Protein AF-S0BBS9-F1 (afdb_monomer)

Radius of gyration: 19.33 Å; Cα contacts (8 Å, |Δi|>4): 177; chains: 1; bounding box: 39×50×48 Å

Mean predicted aligned error: 8.1 Å

Organism: Takifugu obscurus (NCBI:txid309541)

pLDDT: mean 82.07, std 11.9, range [46.69, 94.31]

InterPro domains:
  IPR006667 SLC41A/MgtE, integral membrane domain [PF01769] (58-191)
  IPR036739 SLC41A/MgtE divalent cation transporters, integral membrane domain superfamily [G3DSA:1.10.357.20] (16-191)
  IPR036739 SLC41A/MgtE divalent cation transporters, integral membrane domain superfamily [SSF161093] (17-191)
  IPR045349 SLC41A divalent cation transporter [PTHR16228] (2-191)

Solvent-accessible surface area (backbone atoms only — not comparable to full-atom values): 10324 Å² total; per-residue (Å²): 117,89,59,50,66,57,52,50,60,58,45,52,72,38,71,73,50,35,50,47,71,68,60,42,55,61,36,48,54,53,16,52,53,44,27,48,51,19,50,49,55,47,51,63,45,39,70,37,81,94,35,44,79,53,63,76,48,49,63,55,50,28,50,51,39,22,50,53,36,36,55,52,43,46,51,54,39,53,53,45,64,75,76,36,59,74,43,59,64,71,81,81,75,74,62,57,88,59,41,55,62,70,34,92,48,72,65,8,54,48,48,48,51,52,59,62,46,46,60,62,52,50,52,53,50,52,52,51,50,46,65,74,58,72,60,75,65,85,82,41,72,66,54,53,52,54,49,52,51,48,51,52,49,48,38,53,52,44,46,50,50,40,66,54,47,39,61,52,32,28,52,70,53,40,63,28,69,70,42,43,41,46,43,49,34,17,49,35,48,52,102

Structure (mmCIF, N/CA/C/O backbone):
data_AF-S0BBS9-F1
#
_entry.id   AF-S0BBS9-F1
#
loop_
_atom_site.group_PDB
_atom_site.id
_atom_site.type_symbol
_atom_site.label_atom_id
_atom_site.label_alt_id
_atom_site.label_comp_id
_atom_site.label_asym_id
_atom_site.label_entity_id
_atom_site.label_seq_id
_atom_site.pdbx_PDB_ins_code
_atom_site.Cartn_x
_atom_site.Cartn_y
_atom_site.Cartn_z
_atom_site.occupancy
_atom_site.B_iso_or_equiv
_atom_site.auth_seq_id
_atom_site.auth_comp_id
_atom_site.auth_asym_id
_atom_site.auth_atom_id
_atom_site.pdbx_PDB_model_num
ATOM 1 N N . LEU A 1 1 ? -9.524 -27.310 6.775 1.00 69.56 1 LEU A N 1
ATOM 2 C CA 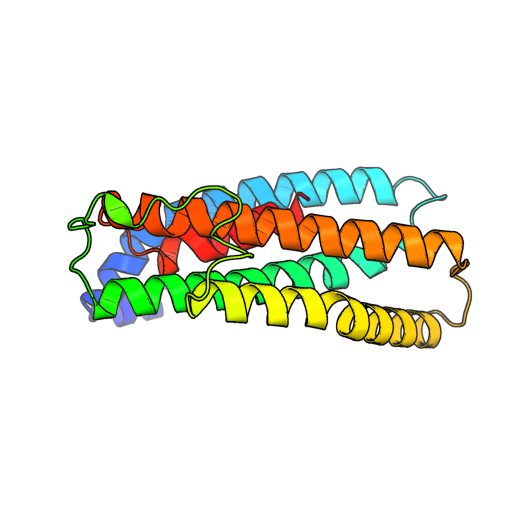. LEU A 1 1 ? -10.979 -27.025 6.681 1.00 69.56 1 LEU A CA 1
ATOM 3 C C . LEU A 1 1 ? -11.790 -27.666 7.816 1.00 69.56 1 LEU A C 1
ATOM 5 O O . LEU A 1 1 ? -12.489 -26.935 8.499 1.00 69.56 1 LEU A O 1
ATOM 9 N N . LEU A 1 2 ? -11.648 -28.969 8.100 1.00 83.06 2 LEU A N 1
ATOM 10 C CA . LEU A 1 2 ? -12.421 -29.680 9.146 1.00 83.06 2 LEU A CA 1
ATOM 11 C C . LEU A 1 2 ? -12.327 -29.101 10.577 1.00 83.06 2 LEU A C 1
ATOM 13 O O . LEU A 1 2 ? -13.282 -29.206 11.338 1.00 83.06 2 LEU A O 1
ATOM 17 N N . LEU A 1 3 ? -11.213 -28.458 10.943 1.00 87.69 3 LEU A N 1
ATOM 18 C CA . LEU A 1 3 ? -11.015 -27.878 12.282 1.00 87.69 3 LEU A CA 1
ATOM 19 C C . LEU A 1 3 ? -11.567 -26.448 12.437 1.00 87.69 3 LEU A C 1
ATOM 21 O O . LEU A 1 3 ? -11.657 -25.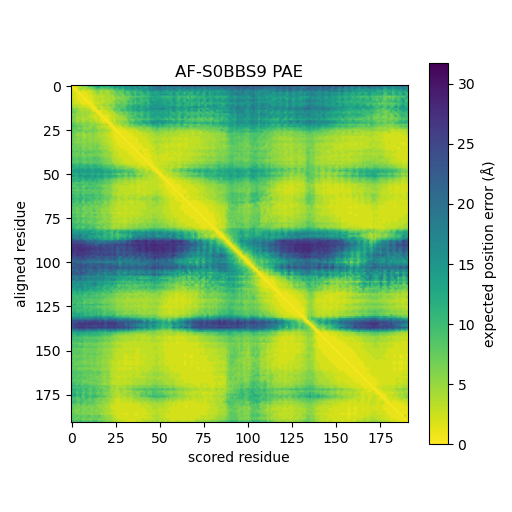951 13.555 1.00 87.69 3 LEU A O 1
ATOM 25 N N . ILE A 1 4 ? -11.949 -25.778 11.344 1.00 85.19 4 ILE A N 1
ATOM 26 C CA . ILE A 1 4 ? -12.477 -24.402 11.364 1.00 85.19 4 ILE A CA 1
ATOM 27 C C . ILE A 1 4 ? -13.674 -24.239 12.318 1.00 85.19 4 ILE A C 1
ATOM 29 O O . ILE A 1 4 ? -13.638 -23.313 13.128 1.00 85.19 4 ILE A O 1
ATOM 33 N N . PRO A 1 5 ? -14.704 -25.112 12.308 1.00 84.75 5 PRO A N 1
ATOM 34 C CA . PRO A 1 5 ? -15.814 -24.981 13.251 1.00 84.75 5 PRO A CA 1
ATOM 35 C C . PRO A 1 5 ? -15.367 -25.093 14.717 1.00 84.75 5 PRO A C 1
ATOM 37 O O . PRO A 1 5 ? -15.870 -24.350 15.557 1.00 84.75 5 PRO A O 1
ATOM 40 N N . ALA A 1 6 ? -14.377 -25.937 15.028 1.00 87.75 6 ALA A N 1
ATOM 41 C CA . ALA A 1 6 ? -13.827 -26.041 16.380 1.00 87.75 6 ALA A CA 1
ATOM 42 C C . ALA A 1 6 ? -13.099 -24.751 16.801 1.00 87.75 6 ALA A C 1
ATOM 44 O O . ALA A 1 6 ? -13.360 -24.221 17.881 1.00 87.75 6 ALA A O 1
ATOM 45 N N . TRP A 1 7 ? -12.259 -24.188 15.926 1.00 86.69 7 TRP A N 1
ATOM 46 C CA . TRP A 1 7 ? -11.577 -22.912 16.177 1.00 86.69 7 TRP A CA 1
ATOM 47 C C . TRP A 1 7 ? -12.550 -21.741 16.316 1.00 86.69 7 TRP A C 1
ATOM 49 O O . TRP A 1 7 ? -12.365 -20.905 17.195 1.00 86.69 7 TRP A O 1
ATOM 59 N N . ILE A 1 8 ? -13.626 -21.708 15.524 1.00 84.38 8 ILE A N 1
ATOM 60 C CA . ILE A 1 8 ? -14.694 -20.706 15.648 1.00 84.38 8 ILE A CA 1
ATOM 61 C C . ILE A 1 8 ? -15.366 -20.796 17.021 1.00 84.38 8 ILE A C 1
ATOM 63 O O . ILE A 1 8 ? -15.593 -19.771 17.662 1.00 84.38 8 ILE A O 1
ATOM 67 N N . VAL A 1 9 ? -15.676 -22.005 17.497 1.00 86.00 9 VAL A N 1
ATOM 68 C CA . VAL A 1 9 ? -16.296 -22.204 18.816 1.00 86.00 9 VAL A CA 1
ATOM 69 C C . VAL A 1 9 ? -15.361 -21.757 19.940 1.00 86.00 9 VAL A C 1
ATOM 71 O O . VAL A 1 9 ? -15.815 -21.100 20.876 1.00 86.00 9 VAL A O 1
ATOM 74 N N . ILE A 1 10 ? -14.064 -22.060 19.838 1.00 86.94 10 ILE A N 1
ATOM 75 C CA . ILE A 1 10 ? -13.054 -21.628 20.814 1.00 86.94 10 ILE A CA 1
ATOM 76 C C . ILE A 1 10 ? -12.909 -20.099 20.794 1.00 86.94 10 ILE A C 1
ATOM 78 O O . ILE A 1 10 ? -13.003 -19.462 21.842 1.00 86.94 10 ILE A O 1
ATOM 82 N N . ALA A 1 11 ? -12.768 -19.497 19.611 1.00 83.12 11 ALA A N 1
ATOM 83 C CA . ALA A 1 11 ? -12.611 -18.054 19.429 1.00 83.12 11 ALA A CA 1
ATOM 84 C C . ALA A 1 11 ? -13.830 -17.258 19.925 1.00 83.12 11 ALA A C 1
ATOM 86 O O . ALA A 1 11 ? -13.678 -16.189 20.512 1.00 83.12 11 ALA A O 1
ATOM 87 N N . ARG A 1 12 ? -15.048 -17.796 19.771 1.00 82.56 12 ARG A N 1
ATOM 88 C CA . ARG A 1 12 ? -16.289 -17.160 20.253 1.00 82.56 12 ARG A CA 1
ATOM 89 C C . ARG A 1 12 ? -16.396 -17.050 21.774 1.00 82.56 12 ARG A C 1
ATOM 91 O O . ARG A 1 12 ? -17.247 -16.297 22.245 1.00 82.56 12 ARG A O 1
ATOM 98 N N . ARG A 1 13 ? -15.573 -17.773 22.544 1.00 86.75 13 ARG A N 1
ATOM 99 C CA . ARG A 1 13 ? -15.554 -17.660 24.015 1.00 86.75 13 ARG A CA 1
ATOM 100 C C . ARG A 1 13 ? -15.003 -16.314 24.491 1.00 86.75 13 ARG A C 1
ATOM 102 O O . ARG A 1 13 ? -15.333 -15.883 25.589 1.00 86.75 13 ARG A O 1
ATOM 109 N N . SER A 1 14 ? -14.200 -15.651 23.663 1.00 84.94 14 SER A N 1
ATOM 110 C CA . SER A 1 14 ? -13.676 -14.309 23.911 1.00 84.94 14 SER A CA 1
ATOM 111 C C . SER A 1 14 ? -14.672 -13.253 23.401 1.00 84.94 14 SER A C 1
ATOM 113 O O . SER A 1 14 ? -14.999 -13.269 22.211 1.00 84.94 14 SER A O 1
ATOM 115 N N . PRO A 1 15 ? -15.159 -12.317 24.243 1.00 78.50 15 PRO A N 1
ATOM 116 C CA . PRO A 1 15 ? -16.084 -11.271 23.802 1.00 78.50 15 PRO A CA 1
ATOM 117 C C . PRO A 1 15 ? -15.458 -10.334 22.758 1.00 78.50 15 PRO A C 1
ATOM 119 O O . PRO A 1 15 ? -16.122 -9.995 21.780 1.00 78.50 15 PRO A O 1
ATOM 122 N N . ALA A 1 16 ? -14.169 -10.003 22.898 1.00 74.62 16 ALA A N 1
ATOM 123 C CA . ALA A 1 16 ? -13.435 -9.190 21.926 1.00 74.62 16 ALA A CA 1
ATOM 124 C C . ALA A 1 16 ? -13.342 -9.888 20.556 1.00 74.62 16 ALA A C 1
ATOM 126 O O . ALA A 1 16 ? -13.625 -9.300 19.515 1.00 74.62 16 ALA A O 1
ATOM 127 N N . THR A 1 17 ? -13.024 -11.184 20.549 1.00 77.56 17 THR A N 1
ATOM 128 C CA . THR A 1 17 ? -12.892 -11.964 19.309 1.00 77.56 17 THR A CA 1
ATOM 129 C C . THR A 1 17 ? -14.250 -12.255 18.677 1.00 77.56 17 THR A C 1
ATOM 131 O O . THR A 1 17 ? -14.369 -12.275 17.455 1.00 77.56 17 THR A O 1
ATOM 134 N N . ARG A 1 18 ? -15.301 -12.443 19.484 1.00 78.94 18 ARG A N 1
ATOM 135 C CA . ARG A 1 18 ? -16.671 -12.635 18.996 1.00 78.94 18 ARG A CA 1
ATOM 136 C C . ARG A 1 18 ? -17.154 -11.439 18.177 1.00 78.94 18 ARG A C 1
ATOM 138 O O . ARG A 1 18 ? -17.786 -11.660 17.148 1.00 78.94 18 ARG A O 1
ATOM 145 N N . GLN A 1 19 ? -16.855 -10.215 18.615 1.00 75.88 19 GLN A N 1
ATOM 146 C CA . GLN A 1 19 ? -17.234 -9.000 17.893 1.00 75.88 19 GLN A CA 1
ATOM 147 C C . GLN A 1 19 ? -16.539 -8.935 16.528 1.00 75.88 19 GLN A C 1
ATOM 149 O O . GLN A 1 19 ? -17.217 -8.848 15.507 1.00 75.88 19 GLN A O 1
ATOM 154 N N . VAL A 1 20 ? -15.213 -9.107 16.496 1.00 77.81 20 VAL A N 1
ATOM 155 C CA . VAL A 1 20 ? -14.425 -9.126 15.250 1.00 77.81 20 VAL A CA 1
ATOM 156 C C . VAL A 1 20 ? -14.884 -10.244 14.309 1.00 77.81 20 VAL A C 1
ATOM 158 O O . VAL A 1 20 ? -15.020 -10.025 13.110 1.00 77.81 20 VAL A O 1
ATOM 161 N N . LEU A 1 21 ? -15.208 -11.429 14.833 1.00 76.69 21 LEU A N 1
ATOM 162 C CA . LEU A 1 21 ? -15.680 -12.555 14.023 1.00 76.69 21 LEU A CA 1
ATOM 163 C C . LEU A 1 21 ? -17.056 -12.302 13.382 1.00 76.69 21 LEU A C 1
ATOM 165 O O . LEU A 1 21 ? -17.383 -12.934 12.381 1.00 76.69 21 LEU A O 1
ATOM 169 N N . GLN A 1 22 ? -17.878 -11.421 13.959 1.00 73.44 22 GLN A N 1
ATOM 170 C CA . GLN A 1 22 ? -19.188 -11.062 13.413 1.00 73.44 22 GLN A CA 1
ATOM 171 C C . GLN A 1 22 ? -19.099 -9.885 12.434 1.00 73.44 22 GLN A C 1
ATOM 173 O O . GLN A 1 22 ? -19.701 -9.952 11.366 1.00 73.44 22 GLN A O 1
ATOM 178 N N . SER A 1 23 ? -18.344 -8.832 12.764 1.00 75.06 23 SER A N 1
ATOM 179 C CA . SER A 1 23 ? -18.277 -7.602 11.959 1.00 75.06 23 SER A CA 1
ATOM 180 C C . SER A 1 23 ? -17.125 -7.560 10.951 1.00 75.06 23 SER A C 1
ATOM 182 O O . SER A 1 23 ? -17.188 -6.794 9.993 1.00 75.06 23 SER A O 1
ATOM 184 N N . GLY A 1 24 ? -16.083 -8.374 11.137 1.00 77.31 24 GLY A N 1
ATOM 185 C CA . GLY A 1 24 ? -14.853 -8.349 10.337 1.00 77.31 24 GLY A CA 1
ATOM 186 C C . GLY A 1 24 ? -14.990 -8.909 8.920 1.00 77.31 24 GLY A C 1
ATOM 187 O O . GLY A 1 24 ? -14.134 -8.654 8.081 1.00 77.31 24 GLY A O 1
ATOM 188 N N . TRP A 1 25 ? -16.075 -9.618 8.602 1.00 84.06 25 TRP A N 1
ATOM 189 C CA . TRP A 1 25 ? -16.295 -10.145 7.249 1.00 84.06 25 TRP A CA 1
ATOM 190 C C . TRP A 1 25 ? -16.592 -9.054 6.228 1.00 84.06 25 TRP A C 1
ATOM 192 O O . TRP A 1 25 ? -16.159 -9.156 5.085 1.00 84.06 25 TRP A O 1
ATOM 202 N N . TYR A 1 26 ? -17.304 -8.004 6.639 1.00 85.00 26 TYR A N 1
ATOM 203 C CA . TYR A 1 26 ? -17.658 -6.905 5.749 1.00 85.00 26 TYR A CA 1
ATOM 204 C C . TYR A 1 26 ? -16.420 -6.220 5.138 1.00 85.00 26 TYR A C 1
ATOM 206 O O . TYR A 1 26 ? -16.331 -6.175 3.909 1.00 85.00 26 TYR A O 1
ATOM 214 N N . PRO A 1 27 ? -15.434 -5.749 5.933 1.00 86.25 27 PRO A N 1
ATOM 215 C CA . PRO A 1 27 ? -14.249 -5.125 5.363 1.00 86.25 27 PRO A CA 1
ATOM 216 C C . PRO A 1 27 ? -13.403 -6.092 4.537 1.00 86.25 27 PRO A C 1
ATOM 218 O O . PRO A 1 27 ? -12.888 -5.700 3.495 1.00 86.25 27 PRO A O 1
ATOM 221 N N . VAL A 1 28 ? -13.306 -7.361 4.945 1.00 88.62 28 VAL A N 1
ATOM 222 C CA . VAL A 1 28 ? -12.531 -8.376 4.215 1.00 88.62 28 VAL A CA 1
ATOM 223 C C . VAL A 1 28 ? -13.125 -8.656 2.835 1.00 88.62 28 VAL A C 1
ATOM 225 O O . VAL A 1 28 ? -12.395 -8.643 1.850 1.00 88.62 28 VAL A O 1
ATOM 228 N N . ILE A 1 29 ? -14.440 -8.871 2.734 1.00 90.94 29 ILE A N 1
ATOM 229 C CA . ILE A 1 29 ? -15.100 -9.174 1.453 1.00 90.94 29 ILE A CA 1
ATOM 230 C C . ILE A 1 29 ? -15.000 -7.981 0.497 1.00 90.94 29 ILE A C 1
ATOM 232 O O . ILE A 1 29 ? -14.716 -8.154 -0.691 1.00 90.94 29 ILE A O 1
ATOM 236 N N . LEU A 1 30 ? -15.202 -6.763 1.006 1.00 90.56 30 LEU A N 1
ATOM 237 C CA . LEU A 1 30 ? -15.094 -5.560 0.186 1.00 90.56 30 LEU A CA 1
ATOM 238 C C . LEU A 1 30 ? -13.646 -5.324 -0.274 1.00 90.56 30 LEU A C 1
ATOM 240 O O . LEU A 1 30 ? -13.425 -5.046 -1.449 1.00 90.56 30 LEU A O 1
ATOM 244 N N . ALA A 1 31 ? -12.664 -5.513 0.611 1.00 92.38 31 ALA A N 1
ATOM 245 C CA . ALA A 1 31 ? -11.24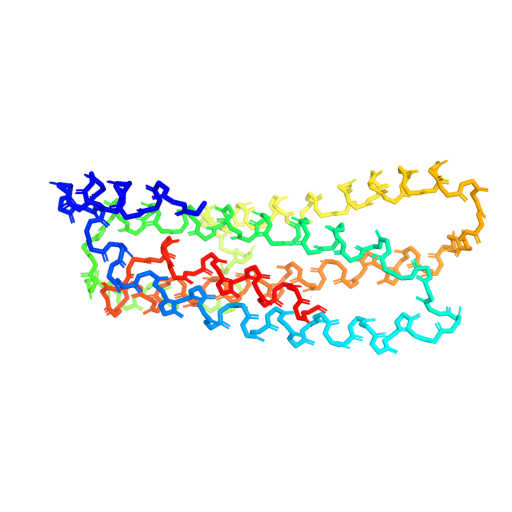6 -5.445 0.262 1.00 92.38 31 ALA A CA 1
ATOM 246 C C . ALA A 1 31 ? -10.868 -6.488 -0.803 1.00 92.38 31 ALA A C 1
ATOM 248 O O . ALA A 1 31 ? -10.246 -6.145 -1.803 1.00 92.38 31 ALA A O 1
ATOM 249 N N . MET A 1 32 ? -11.312 -7.739 -0.649 1.00 93.19 32 MET A N 1
ATOM 250 C CA . MET A 1 32 ? -11.097 -8.790 -1.650 1.00 93.19 32 MET A CA 1
ATOM 251 C C . MET A 1 32 ? -11.701 -8.426 -3.006 1.00 93.19 32 MET A C 1
ATOM 253 O O . MET A 1 32 ? -11.090 -8.688 -4.036 1.00 93.19 32 MET A O 1
ATOM 257 N N . SER A 1 33 ? -12.873 -7.790 -3.015 1.00 94.25 33 SER A N 1
ATOM 258 C CA . SER A 1 33 ? -13.519 -7.349 -4.255 1.00 94.25 33 SER A CA 1
ATOM 259 C C . SER A 1 33 ? -12.691 -6.273 -4.968 1.00 94.25 33 SER A C 1
ATOM 261 O O . SER A 1 33 ? -12.477 -6.372 -6.171 1.00 94.25 33 SER A O 1
ATOM 263 N N . ILE A 1 34 ? -12.178 -5.282 -4.230 1.00 93.38 34 ILE A N 1
ATOM 264 C CA . ILE A 1 34 ? -11.318 -4.217 -4.778 1.00 93.38 34 ILE A CA 1
ATOM 265 C C . ILE A 1 34 ? -9.992 -4.799 -5.290 1.00 93.38 34 ILE A C 1
ATOM 267 O O . ILE A 1 34 ? -9.611 -4.540 -6.428 1.00 93.38 34 ILE A O 1
ATOM 271 N N . SER A 1 35 ? -9.330 -5.637 -4.488 1.00 92.56 35 SER A N 1
ATOM 272 C CA . SER A 1 35 ? -8.070 -6.296 -4.860 1.00 92.56 35 SER A CA 1
ATOM 273 C C . SER A 1 35 ? -8.244 -7.199 -6.091 1.00 92.56 35 SER A C 1
ATOM 275 O O . SER A 1 35 ? -7.392 -7.218 -6.974 1.00 92.56 35 SER A O 1
ATOM 277 N N . SER A 1 36 ? -9.402 -7.858 -6.241 1.00 93.62 36 SER A N 1
ATOM 278 C CA . SER A 1 36 ? -9.721 -8.650 -7.441 1.00 93.62 36 SER A CA 1
ATOM 279 C C . SER A 1 36 ? -9.799 -7.800 -8.714 1.00 93.62 36 SER A C 1
ATOM 281 O O . SER A 1 36 ? -9.419 -8.275 -9.780 1.00 93.62 36 SER A O 1
ATOM 283 N N . ILE A 1 37 ? -10.261 -6.546 -8.622 1.00 94.31 37 ILE A N 1
ATOM 284 C CA . ILE A 1 37 ? -10.261 -5.619 -9.766 1.00 94.31 37 ILE A CA 1
ATOM 285 C C . ILE A 1 37 ? -8.820 -5.263 -10.148 1.00 94.31 37 ILE A C 1
ATOM 287 O O . ILE A 1 37 ? -8.486 -5.312 -11.329 1.00 94.31 37 ILE A O 1
ATOM 291 N N . GLY A 1 38 ? -7.958 -4.972 -9.166 1.00 90.12 38 GLY A N 1
ATOM 292 C CA . GLY A 1 38 ? -6.526 -4.748 -9.403 1.00 90.12 38 GLY A CA 1
ATOM 293 C C . GLY A 1 38 ? -5.850 -5.963 -10.048 1.00 90.12 38 GLY A C 1
ATOM 294 O O . GLY A 1 38 ? -5.147 -5.833 -11.048 1.00 90.12 38 GLY A O 1
ATOM 295 N N . GLY A 1 39 ? -6.162 -7.165 -9.555 1.00 91.12 39 GLY A N 1
ATOM 296 C CA . GLY A 1 39 ? -5.700 -8.425 -10.136 1.00 91.12 39 GLY A CA 1
ATOM 297 C C . GLY A 1 39 ? -6.159 -8.638 -11.581 1.00 91.12 39 GLY A C 1
ATOM 298 O O . GLY A 1 39 ? -5.371 -9.095 -12.400 1.00 91.12 39 GLY A O 1
ATOM 299 N N . LEU A 1 40 ? -7.394 -8.256 -11.926 1.00 93.31 40 LEU A N 1
ATOM 300 C CA . LEU A 1 40 ? -7.896 -8.339 -13.301 1.00 93.31 40 LEU A CA 1
ATOM 301 C C . LEU A 1 40 ? -7.179 -7.354 -14.236 1.00 93.31 40 LEU A C 1
ATOM 303 O O . LEU A 1 40 ? -6.879 -7.698 -15.376 1.00 93.31 40 LEU A O 1
ATOM 307 N N . ILE A 1 41 ? -6.892 -6.136 -13.765 1.00 91.31 41 ILE A N 1
ATOM 308 C CA . ILE A 1 41 ? -6.113 -5.150 -14.531 1.00 91.31 41 ILE A CA 1
ATOM 309 C C . ILE A 1 41 ? -4.697 -5.679 -14.777 1.00 91.31 41 ILE A C 1
ATOM 311 O O . ILE A 1 41 ? -4.184 -5.568 -15.892 1.00 91.31 41 ILE A O 1
ATOM 315 N N . LEU A 1 42 ? -4.083 -6.291 -13.761 1.00 90.25 42 LEU A N 1
ATOM 316 C CA . LEU A 1 42 ? -2.778 -6.926 -13.899 1.00 90.25 42 LEU A CA 1
ATOM 317 C C . LEU A 1 42 ? -2.813 -8.067 -14.920 1.00 90.25 42 LEU A C 1
ATOM 319 O O . LEU A 1 42 ? -1.956 -8.106 -15.794 1.00 90.25 42 LEU A O 1
ATOM 323 N N . ASP A 1 43 ? -3.805 -8.955 -14.840 1.00 91.44 43 ASP A N 1
ATOM 324 C CA . ASP A 1 43 ? -3.970 -10.088 -15.760 1.00 91.44 43 ASP A CA 1
ATOM 325 C C . ASP A 1 43 ? -4.109 -9.621 -17.219 1.00 91.44 43 ASP A C 1
ATOM 327 O O . ASP A 1 43 ? -3.423 -10.118 -18.112 1.00 91.44 43 ASP A O 1
ATOM 331 N N . MET A 1 44 ? -4.909 -8.574 -17.449 1.00 89.56 44 MET A N 1
ATOM 332 C CA . MET A 1 44 ? -5.056 -7.936 -18.764 1.00 89.56 44 MET A CA 1
ATOM 333 C C . MET A 1 44 ? -3.745 -7.316 -19.263 1.00 89.56 44 MET A C 1
ATOM 335 O O . MET A 1 44 ? -3.458 -7.374 -20.454 1.00 89.56 44 MET A O 1
ATOM 339 N N . THR A 1 45 ? -2.952 -6.730 -18.362 1.00 87.44 45 THR A N 1
ATOM 340 C CA . THR A 1 45 ? -1.675 -6.085 -18.706 1.00 87.44 45 THR A CA 1
ATOM 341 C C . THR A 1 45 ? -0.604 -7.122 -19.037 1.00 87.44 45 THR A C 1
ATOM 343 O O . THR A 1 45 ? 0.091 -6.993 -20.032 1.00 87.44 45 THR A O 1
ATOM 346 N N . VAL A 1 46 ? -0.488 -8.176 -18.229 1.00 88.81 46 VAL A N 1
ATOM 347 C CA . VAL A 1 46 ? 0.527 -9.234 -18.380 1.00 88.81 46 VAL A CA 1
ATOM 348 C C . VAL A 1 46 ? 0.204 -10.176 -19.545 1.00 88.81 46 VAL A C 1
ATOM 350 O O . VAL A 1 46 ? 1.100 -10.832 -20.065 1.00 88.81 46 VAL A O 1
ATOM 353 N N . SER A 1 47 ? -1.057 -10.218 -19.990 1.00 89.56 47 SER A N 1
ATOM 354 C CA . SER A 1 47 ? -1.466 -10.937 -21.205 1.00 89.56 47 SER A CA 1
ATOM 355 C C . SER A 1 47 ? -0.856 -10.354 -22.488 1.00 89.56 47 SER A C 1
ATOM 357 O O . SER A 1 47 ? -0.820 -11.043 -23.509 1.00 89.56 47 SER A O 1
ATOM 359 N N . ASP A 1 48 ? -0.394 -9.102 -22.457 1.00 87.19 48 ASP A N 1
ATOM 360 C CA . ASP A 1 48 ? 0.361 -8.492 -23.548 1.00 87.19 48 ASP A CA 1
ATOM 361 C C . ASP A 1 48 ? 1.859 -8.865 -23.423 1.00 87.19 48 ASP A C 1
ATOM 363 O O . ASP A 1 48 ? 2.476 -8.566 -22.392 1.00 87.19 48 ASP A O 1
ATOM 367 N N . PRO A 1 49 ? 2.469 -9.503 -24.446 1.00 82.62 49 PRO A N 1
ATOM 368 C CA . PRO A 1 49 ? 3.872 -9.924 -24.415 1.00 82.62 49 PRO A CA 1
ATOM 369 C C . PRO A 1 49 ? 4.861 -8.794 -24.111 1.00 82.62 49 PRO A C 1
ATOM 371 O O . PRO A 1 49 ? 5.920 -9.046 -23.535 1.00 82.62 49 PRO A O 1
ATOM 374 N N . ASP A 1 50 ? 4.524 -7.549 -24.462 1.00 82.12 50 ASP A N 1
ATOM 375 C CA . ASP A 1 50 ? 5.391 -6.393 -24.222 1.00 82.12 50 ASP A CA 1
ATOM 376 C C . ASP A 1 50 ? 5.450 -6.002 -22.730 1.00 82.12 50 ASP A C 1
ATOM 378 O O . ASP A 1 50 ? 6.379 -5.312 -22.296 1.00 82.12 50 ASP A O 1
ATOM 382 N N . TYR A 1 51 ? 4.494 -6.474 -21.921 1.00 81.19 51 TYR A N 1
ATOM 383 C CA . TYR A 1 51 ? 4.343 -6.131 -20.505 1.00 81.19 51 TYR A CA 1
ATOM 384 C C . TYR A 1 51 ? 4.388 -7.340 -19.558 1.00 81.19 51 TYR A C 1
ATOM 386 O O . TYR A 1 51 ? 4.205 -7.165 -18.352 1.00 81.19 51 TYR A O 1
ATOM 394 N N . GLU A 1 52 ? 4.705 -8.547 -20.041 1.00 79.88 52 GLU A N 1
ATOM 395 C CA . GLU A 1 52 ? 4.788 -9.766 -19.215 1.00 79.88 52 GLU A CA 1
ATOM 396 C C . GLU A 1 52 ? 5.733 -9.584 -18.007 1.00 79.88 52 GLU A C 1
ATOM 398 O O . GLU A 1 52 ? 5.440 -9.978 -16.874 1.00 79.88 52 GLU A O 1
ATOM 403 N N . GLY A 1 53 ? 6.843 -8.870 -18.224 1.00 80.81 53 GLY A N 1
ATOM 404 C CA . GLY A 1 53 ? 7.820 -8.539 -17.188 1.00 80.81 53 GLY A CA 1
ATOM 405 C C . GLY A 1 53 ? 7.302 -7.610 -16.084 1.00 80.81 53 GLY A C 1
ATOM 406 O O . GLY A 1 53 ? 7.976 -7.469 -15.068 1.00 80.81 53 GLY A O 1
ATOM 407 N N . MET A 1 54 ? 6.124 -6.988 -16.227 1.00 82.69 54 MET A N 1
ATOM 408 C CA . MET A 1 54 ? 5.568 -6.079 -15.216 1.00 82.69 54 MET A CA 1
ATOM 409 C C . MET A 1 54 ? 5.062 -6.805 -13.965 1.00 82.69 54 MET A C 1
ATOM 411 O O . MET A 1 54 ? 5.116 -6.243 -12.868 1.00 82.69 54 MET A O 1
ATOM 415 N N . ALA A 1 55 ? 4.647 -8.070 -14.105 1.00 85.56 55 ALA A N 1
ATOM 416 C CA . ALA A 1 55 ? 4.093 -8.882 -13.017 1.00 85.56 55 ALA A CA 1
ATOM 417 C C . ALA A 1 55 ? 5.024 -8.990 -11.801 1.00 85.56 55 ALA A C 1
ATOM 419 O O . ALA A 1 55 ? 4.578 -9.104 -10.661 1.00 85.56 55 ALA A O 1
ATOM 420 N N . VAL A 1 56 ? 6.337 -8.945 -12.029 1.00 87.25 56 VAL A N 1
ATOM 421 C CA . VAL A 1 56 ? 7.350 -9.133 -10.979 1.00 87.25 56 VAL A CA 1
ATOM 422 C C . VAL A 1 56 ? 7.509 -7.913 -10.077 1.00 87.25 56 VAL A C 1
ATOM 424 O O . VAL A 1 56 ? 8.042 -8.027 -8.973 1.00 87.25 56 VAL A O 1
ATOM 427 N N . PHE A 1 57 ? 7.026 -6.753 -10.522 1.00 87.69 57 PHE A N 1
ATOM 428 C CA . PHE A 1 57 ? 7.075 -5.517 -9.754 1.00 87.69 57 PHE A CA 1
ATOM 429 C C . PHE A 1 57 ? 5.830 -5.312 -8.891 1.00 87.69 57 PHE A C 1
ATOM 431 O O . PHE A 1 57 ? 5.915 -4.636 -7.865 1.00 87.69 57 PHE A O 1
ATOM 438 N N . THR A 1 58 ? 4.697 -5.922 -9.245 1.00 89.06 58 THR A N 1
ATOM 439 C CA . THR A 1 58 ? 3.435 -5.763 -8.508 1.00 89.06 58 THR A CA 1
ATOM 440 C C . THR A 1 58 ? 3.543 -6.170 -7.033 1.00 89.06 58 THR A C 1
ATOM 442 O O . THR A 1 58 ? 3.156 -5.371 -6.181 1.00 89.06 58 THR A O 1
ATOM 445 N N . PRO A 1 59 ? 4.150 -7.320 -6.662 1.00 88.62 59 PRO A N 1
ATOM 446 C CA . PRO A 1 59 ? 4.330 -7.670 -5.251 1.00 88.62 59 PRO A CA 1
ATOM 447 C C . PRO A 1 59 ? 5.202 -6.666 -4.488 1.00 88.62 59 PRO A C 1
ATOM 449 O O . PRO A 1 59 ? 5.014 -6.469 -3.289 1.00 88.62 59 PRO A O 1
ATOM 452 N N . VAL A 1 60 ? 6.155 -6.023 -5.171 1.00 90.62 60 VAL A N 1
ATOM 453 C CA . VAL A 1 60 ? 7.055 -5.031 -4.571 1.00 90.62 60 VAL A CA 1
ATOM 454 C C . VAL A 1 60 ? 6.315 -3.722 -4.319 1.00 90.62 60 VAL A C 1
ATOM 456 O O . VAL A 1 60 ? 6.407 -3.180 -3.220 1.00 90.62 60 VAL A O 1
ATOM 459 N N . ILE A 1 61 ? 5.581 -3.224 -5.317 1.00 90.56 61 ILE A N 1
ATOM 460 C CA . ILE A 1 61 ? 4.762 -2.009 -5.221 1.00 90.56 61 ILE A CA 1
ATOM 461 C C . ILE A 1 61 ? 3.697 -2.184 -4.131 1.00 90.56 61 ILE A C 1
ATOM 463 O O . ILE A 1 61 ? 3.698 -1.454 -3.138 1.00 90.56 61 ILE A O 1
ATOM 467 N N . ASN A 1 62 ? 2.858 -3.212 -4.250 1.00 91.00 62 ASN A N 1
ATOM 468 C CA . ASN A 1 62 ? 1.739 -3.432 -3.335 1.00 91.00 62 ASN A CA 1
ATOM 469 C C . ASN A 1 62 ? 2.228 -3.781 -1.929 1.00 91.00 62 ASN A C 1
ATOM 471 O O . ASN A 1 62 ? 1.704 -3.279 -0.934 1.00 91.00 62 ASN A O 1
ATOM 475 N N . GLY A 1 63 ? 3.277 -4.603 -1.834 1.00 88.75 63 GLY A N 1
ATOM 476 C CA . GLY A 1 63 ? 3.877 -4.988 -0.564 1.00 88.75 63 GLY A CA 1
ATOM 477 C C . GLY A 1 63 ? 4.505 -3.803 0.165 1.00 88.75 63 GLY A C 1
ATOM 478 O O . GLY A 1 63 ? 4.279 -3.634 1.363 1.00 88.75 63 GLY A O 1
ATOM 479 N N . ALA A 1 64 ? 5.269 -2.953 -0.526 1.00 88.56 64 ALA A N 1
ATOM 480 C CA . ALA A 1 64 ? 5.853 -1.765 0.089 1.00 88.56 64 ALA A CA 1
ATOM 481 C C . ALA A 1 64 ? 4.761 -0.760 0.483 1.00 88.56 64 ALA A C 1
ATOM 483 O O . ALA A 1 64 ? 4.670 -0.384 1.654 1.00 88.56 64 ALA A O 1
ATOM 484 N N . GLY A 1 65 ? 3.897 -0.368 -0.458 1.00 89.25 65 GLY A N 1
ATOM 485 C CA . GLY A 1 65 ? 2.862 0.637 -0.223 1.00 89.25 65 GLY A CA 1
ATOM 486 C C . GLY A 1 65 ? 1.838 0.212 0.827 1.00 89.25 65 GLY A C 1
ATOM 487 O O . GLY A 1 65 ? 1.589 0.955 1.781 1.00 89.25 65 GLY A O 1
ATOM 488 N N . GLY A 1 66 ? 1.314 -1.010 0.711 1.00 90.25 66 GLY A N 1
ATOM 489 C CA . GLY A 1 66 ? 0.337 -1.590 1.630 1.00 90.25 66 GLY A CA 1
ATOM 490 C C . GLY A 1 66 ? 0.859 -1.719 3.062 1.00 90.25 66 GLY A C 1
ATOM 491 O O . GLY A 1 66 ? 0.163 -1.351 4.010 1.00 90.25 66 GLY A O 1
ATOM 492 N N . ASN A 1 67 ? 2.104 -2.166 3.246 1.00 91.06 67 ASN A N 1
ATOM 493 C CA . ASN A 1 67 ? 2.690 -2.287 4.584 1.00 91.06 67 ASN A CA 1
ATOM 494 C C . ASN A 1 67 ? 2.985 -0.918 5.210 1.00 91.06 67 ASN A C 1
ATOM 496 O O . ASN A 1 67 ? 2.707 -0.705 6.392 1.00 91.06 67 ASN A O 1
ATOM 500 N N . LEU A 1 68 ? 3.517 0.027 4.427 1.00 89.25 68 LEU A N 1
ATOM 501 C CA . LEU A 1 68 ? 3.796 1.387 4.894 1.00 89.25 68 LEU A CA 1
ATOM 502 C C . LEU A 1 68 ? 2.512 2.065 5.381 1.00 89.25 68 LEU A C 1
ATOM 504 O O . LEU A 1 68 ? 2.459 2.592 6.496 1.00 89.25 68 LEU A O 1
ATOM 508 N N . VAL A 1 69 ? 1.452 2.016 4.575 1.00 90.75 69 VAL A N 1
ATOM 509 C CA . VAL A 1 69 ? 0.186 2.645 4.946 1.00 90.75 69 VAL A CA 1
ATOM 510 C C . VAL A 1 69 ? -0.493 1.929 6.118 1.00 90.75 69 VAL A C 1
ATOM 512 O O . VAL A 1 69 ? -1.059 2.604 6.977 1.00 90.75 69 VAL A O 1
ATOM 515 N N . ALA A 1 70 ? -0.370 0.602 6.234 1.00 90.88 70 ALA A N 1
ATOM 516 C CA . ALA A 1 70 ? -0.881 -0.149 7.382 1.00 90.88 70 ALA A CA 1
ATOM 517 C C . ALA A 1 70 ? -0.211 0.281 8.698 1.00 90.88 70 ALA A C 1
ATOM 519 O O . ALA A 1 70 ? -0.897 0.516 9.695 1.00 90.88 70 ALA A O 1
ATOM 520 N N . VAL A 1 71 ? 1.116 0.468 8.696 1.00 89.75 71 VAL A N 1
ATOM 521 C CA . VAL A 1 71 ? 1.851 0.991 9.861 1.00 89.75 71 VAL A CA 1
ATOM 522 C C . VAL A 1 71 ? 1.350 2.384 10.237 1.00 89.75 71 VAL A C 1
ATOM 524 O O . VAL A 1 71 ? 1.122 2.665 11.416 1.00 89.75 71 VAL A O 1
ATOM 527 N N . GLN A 1 72 ? 1.149 3.266 9.256 1.00 86.69 72 GLN A N 1
ATOM 528 C CA . GLN A 1 72 ? 0.637 4.609 9.524 1.00 86.69 72 GLN A CA 1
ATOM 529 C C . GLN A 1 72 ? -0.795 4.575 10.078 1.00 86.69 72 GLN A C 1
ATOM 531 O O . GLN A 1 72 ? -1.080 5.254 11.067 1.00 86.69 72 GLN A O 1
ATOM 536 N N . ALA A 1 73 ? -1.681 3.779 9.476 1.00 89.12 73 ALA A N 1
ATOM 537 C CA . ALA A 1 73 ? -3.067 3.636 9.907 1.00 89.12 73 ALA A CA 1
ATOM 538 C C . ALA A 1 73 ? -3.159 3.105 11.345 1.00 89.12 73 ALA A C 1
ATOM 540 O O . ALA A 1 73 ? -3.853 3.701 12.168 1.00 89.12 73 ALA A O 1
ATOM 541 N N . SER A 1 74 ? -2.373 2.078 11.683 1.00 89.81 74 SER A N 1
ATOM 542 C CA . SER A 1 74 ? -2.330 1.507 13.034 1.00 89.81 74 SER A CA 1
ATOM 543 C C . SER A 1 74 ? -1.837 2.505 14.084 1.00 89.81 74 SER A C 1
ATOM 545 O O . SER A 1 74 ? -2.383 2.605 15.186 1.00 89.81 74 SER A O 1
ATOM 547 N N . ARG A 1 75 ? -0.845 3.334 13.740 1.00 86.31 75 ARG A N 1
ATOM 548 C CA . ARG A 1 75 ? -0.383 4.405 14.635 1.00 86.31 75 ARG A CA 1
ATOM 549 C C . ARG A 1 75 ? -1.437 5.482 14.845 1.00 86.31 75 ARG A C 1
ATOM 551 O O . ARG A 1 75 ? -1.592 5.961 15.967 1.00 86.31 75 ARG A O 1
ATOM 558 N N . MET A 1 76 ? -2.163 5.853 13.791 1.00 84.44 76 MET A N 1
ATOM 559 C CA . MET A 1 76 ? -3.285 6.781 13.911 1.00 84.44 76 MET A CA 1
ATOM 560 C C . MET A 1 76 ? -4.406 6.196 14.780 1.00 84.44 76 MET A C 1
ATOM 562 O O . MET A 1 76 ? -4.910 6.905 15.648 1.00 84.44 76 MET A O 1
ATOM 566 N N . SER A 1 77 ? -4.747 4.916 14.603 1.00 86.44 77 SER A N 1
ATOM 567 C CA . SER A 1 77 ? -5.726 4.200 15.434 1.00 86.44 77 SER A CA 1
ATOM 568 C C . SER A 1 77 ? -5.309 4.182 16.907 1.00 86.44 77 SER A C 1
ATOM 570 O O . SER A 1 77 ? -6.051 4.633 17.778 1.00 86.44 77 SER A O 1
ATOM 572 N N . THR A 1 78 ? -4.061 3.792 17.187 1.00 86.56 78 THR A N 1
ATOM 573 C CA . THR A 1 78 ? -3.498 3.762 18.548 1.00 86.56 78 THR A CA 1
ATOM 574 C C . THR A 1 78 ? -3.545 5.141 19.209 1.00 86.56 78 THR A C 1
ATOM 576 O O . THR A 1 78 ? -3.889 5.267 20.384 1.00 86.56 78 THR A O 1
ATOM 579 N N . PHE A 1 79 ? -3.228 6.201 18.457 1.00 82.88 79 PHE A N 1
ATOM 580 C CA . PHE A 1 79 ? -3.317 7.570 18.958 1.00 82.88 79 PHE A CA 1
ATOM 581 C C . PHE A 1 79 ? -4.759 7.950 19.328 1.00 82.88 79 PHE A C 1
ATOM 583 O O . PHE A 1 79 ? -4.979 8.554 20.376 1.00 82.88 79 PHE A O 1
ATOM 590 N N . LEU A 1 80 ? -5.744 7.573 18.509 1.00 82.12 80 LEU A N 1
ATOM 591 C CA . LEU A 1 80 ? -7.157 7.841 18.781 1.00 82.12 80 LEU A CA 1
ATOM 592 C C . LEU A 1 80 ? -7.672 7.074 20.002 1.00 82.12 80 LEU A C 1
ATOM 594 O O . LEU A 1 80 ? -8.339 7.677 20.842 1.00 82.12 80 LEU A O 1
ATOM 598 N N . HIS A 1 81 ? -7.288 5.803 20.144 1.00 84.94 81 HIS A N 1
ATOM 599 C CA . HIS A 1 81 ? -7.593 4.979 21.318 1.00 84.94 81 HIS A CA 1
ATOM 600 C C . HIS A 1 81 ? -7.000 5.532 22.616 1.00 84.94 81 HIS A C 1
ATOM 602 O O . HIS A 1 81 ? -7.604 5.383 23.674 1.00 84.94 81 HIS A O 1
ATOM 608 N N . TYR A 1 82 ? -5.827 6.165 22.552 1.00 82.31 82 TYR A N 1
ATOM 609 C CA . TYR A 1 82 ? -5.209 6.778 23.726 1.00 82.31 82 TYR A CA 1
ATOM 610 C C . TYR A 1 82 ? -5.926 8.067 24.163 1.00 82.31 82 TYR A C 1
ATOM 612 O O . TYR A 1 82 ? -6.024 8.344 25.356 1.00 82.31 82 TYR A O 1
ATOM 620 N N . TRP A 1 83 ? -6.406 8.873 23.208 1.00 77.38 83 TRP A N 1
ATOM 621 C CA . TRP A 1 83 ? -6.912 10.229 23.470 1.00 77.38 83 TRP A CA 1
ATOM 622 C C . TRP A 1 83 ? -8.436 10.357 23.540 1.00 77.38 83 TRP A C 1
ATOM 624 O O . TRP A 1 83 ? -8.929 11.361 24.052 1.00 77.38 83 TRP A O 1
ATOM 634 N N . SER A 1 84 ? -9.188 9.400 23.004 1.00 76.19 84 SER A N 1
ATOM 635 C CA . SER A 1 84 ? -10.643 9.506 22.877 1.00 76.19 84 SER A CA 1
ATOM 636 C C . SER A 1 84 ? -11.329 8.148 22.946 1.00 76.19 84 SER A C 1
ATOM 638 O O . SER A 1 84 ? -10.710 7.113 22.708 1.00 76.19 84 SER A O 1
ATOM 640 N N . ALA A 1 85 ? -12.626 8.154 23.247 1.00 78.06 85 ALA A N 1
ATOM 641 C CA . ALA A 1 85 ? -13.473 6.989 23.036 1.00 78.06 85 ALA A CA 1
ATOM 642 C C . ALA A 1 85 ? -13.941 6.942 21.565 1.00 78.06 85 ALA A C 1
ATOM 644 O O . ALA A 1 85 ? -14.082 7.997 20.934 1.00 78.06 85 ALA A O 1
ATOM 645 N N . PRO A 1 86 ? -14.199 5.749 20.997 1.00 77.88 86 PRO A N 1
ATOM 646 C CA . PRO A 1 86 ? -14.803 5.629 19.672 1.00 77.88 86 PRO A CA 1
ATOM 647 C C . PRO A 1 86 ? -16.104 6.439 19.578 1.00 77.88 86 PRO A C 1
ATOM 649 O O . PRO A 1 86 ? -16.958 6.343 20.456 1.00 77.88 86 PRO A O 1
ATOM 652 N N . GLY A 1 87 ? -16.262 7.234 18.517 1.00 70.94 87 GLY A N 1
ATOM 653 C CA . GLY A 1 87 ? -17.406 8.137 18.324 1.00 70.94 87 GLY A CA 1
ATOM 654 C C . GLY A 1 87 ? -17.221 9.555 18.884 1.00 70.94 87 GLY A C 1
ATOM 655 O O . GLY A 1 87 ? -17.770 10.496 18.313 1.00 70.94 87 GLY A O 1
ATOM 656 N N . ASP A 1 88 ? -16.371 9.748 19.896 1.00 68.38 88 ASP A N 1
ATOM 657 C CA . ASP A 1 88 ? -16.087 11.060 20.494 1.00 68.38 88 ASP A CA 1
ATOM 658 C C . ASP A 1 88 ? -14.850 11.696 19.853 1.00 68.38 88 ASP A C 1
ATOM 660 O O . ASP A 1 88 ? -13.768 11.757 20.439 1.00 68.38 88 ASP A O 1
ATOM 664 N N . LEU A 1 89 ? -14.989 12.175 18.611 1.00 61.94 89 LEU A N 1
ATOM 665 C CA . LEU A 1 89 ? -13.913 12.924 17.961 1.00 61.94 89 LEU A CA 1
ATOM 666 C C . LEU A 1 89 ? -14.176 14.434 18.027 1.00 61.94 89 LEU A C 1
ATOM 668 O O . LEU A 1 89 ? -15.104 14.907 17.361 1.00 61.94 89 LEU A O 1
ATOM 672 N N . PRO A 1 90 ? -13.343 15.238 18.722 1.00 54.31 90 PRO A N 1
ATOM 673 C CA . PRO A 1 90 ? -13.422 16.680 18.573 1.00 54.31 90 PRO A CA 1
ATOM 674 C C . PRO A 1 90 ? -13.153 17.041 17.105 1.00 54.31 90 PRO A C 1
ATOM 676 O O . PRO A 1 90 ? -12.174 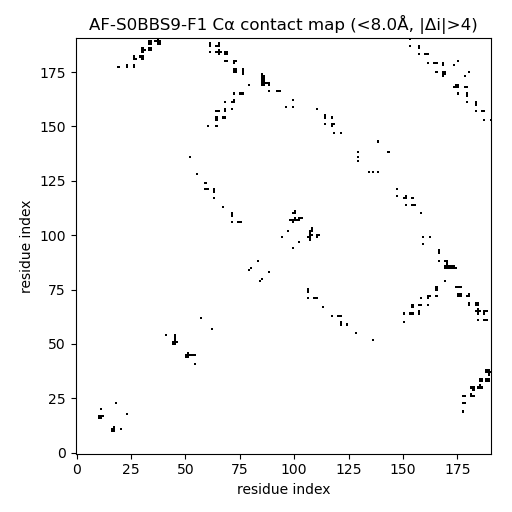16.600 16.497 1.00 54.31 90 PRO A O 1
ATOM 679 N N . LEU A 1 91 ? -14.028 17.875 16.533 1.00 51.88 91 LEU A N 1
ATOM 680 C CA . LEU A 1 91 ? -14.070 18.295 15.119 1.00 51.88 91 LEU A CA 1
ATOM 681 C C . LEU A 1 91 ? -12.724 18.830 14.561 1.00 51.88 91 LEU A C 1
ATOM 683 O O . LEU A 1 91 ? -12.546 18.955 13.349 1.00 51.88 91 LEU A O 1
ATOM 687 N N . LYS A 1 92 ? -11.768 19.132 15.448 1.00 49.78 92 LYS A N 1
ATOM 688 C CA . LYS A 1 92 ? -10.481 19.791 15.195 1.00 49.78 92 LYS A CA 1
ATOM 689 C C . LYS A 1 92 ? -9.362 18.891 14.653 1.00 49.78 92 LYS A C 1
ATOM 691 O O . LYS A 1 92 ? -8.321 19.426 14.298 1.00 49.78 92 LYS A O 1
ATOM 696 N N . LEU A 1 93 ? -9.555 17.569 14.554 1.00 52.56 93 LEU A N 1
ATOM 697 C CA . LEU A 1 93 ? -8.582 16.671 13.899 1.00 52.56 93 LEU A CA 1
ATOM 698 C C . LEU A 1 93 ? -8.757 16.556 12.372 1.00 52.56 93 LEU A C 1
ATOM 700 O O . LEU A 1 93 ? -8.033 15.802 11.728 1.00 52.56 93 LEU A O 1
ATOM 704 N N . THR A 1 94 ? -9.700 17.296 11.780 1.00 49.78 94 THR A N 1
ATOM 705 C CA . THR A 1 94 ? -9.834 17.413 10.318 1.00 49.78 94 THR A CA 1
ATOM 706 C C . THR A 1 94 ? -8.816 18.438 9.802 1.00 49.78 94 THR A C 1
ATOM 708 O O . THR A 1 94 ? -9.168 19.560 9.453 1.00 49.78 94 THR A O 1
ATOM 711 N N . GLY A 1 95 ? -7.528 18.096 9.855 1.00 50.59 95 GLY A N 1
ATOM 712 C CA . GLY A 1 95 ? -6.477 18.905 9.235 1.00 50.59 95 GLY A CA 1
ATOM 713 C C . GLY A 1 95 ? -6.592 18.860 7.7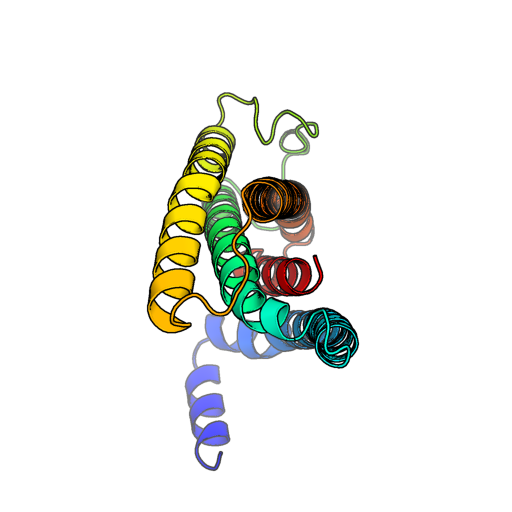08 1.00 50.59 95 GLY A C 1
ATOM 714 O O . GLY A 1 95 ? -6.986 17.841 7.141 1.00 50.59 95 GLY A O 1
ATOM 715 N N . ASN A 1 96 ? -6.269 19.968 7.037 1.00 52.59 96 ASN A N 1
ATOM 716 C CA . ASN A 1 96 ? -6.255 20.050 5.572 1.00 52.59 96 ASN A CA 1
ATOM 717 C C . ASN A 1 96 ? -5.259 19.051 4.947 1.00 52.59 96 ASN A C 1
ATOM 719 O O . ASN A 1 96 ? -4.345 18.571 5.609 1.00 52.59 96 ASN A O 1
ATOM 723 N N . CYS A 1 97 ? -5.386 18.807 3.637 1.00 46.69 97 CYS A N 1
ATOM 724 C CA . CYS A 1 97 ? -4.536 17.907 2.836 1.00 46.69 97 CYS A CA 1
ATOM 725 C C . CYS A 1 97 ? -3.021 18.023 3.119 1.00 46.69 97 CYS A C 1
ATOM 727 O O . CYS A 1 97 ? -2.309 17.022 3.124 1.00 46.69 97 CYS A O 1
ATOM 729 N N . LEU A 1 98 ? -2.525 19.240 3.366 1.00 50.34 98 LEU A N 1
ATOM 730 C CA . LEU A 1 98 ? -1.113 19.503 3.660 1.00 50.34 98 LEU A CA 1
ATOM 731 C C . LEU A 1 98 ? -0.711 19.194 5.107 1.00 50.34 98 LEU A C 1
ATOM 733 O O . LEU A 1 98 ? 0.465 18.985 5.373 1.00 50.34 98 LEU A O 1
ATOM 737 N N . ASP A 1 99 ? -1.646 19.122 6.050 1.00 57.59 99 ASP A N 1
ATOM 738 C CA . ASP A 1 99 ? -1.345 18.895 7.469 1.00 57.59 99 ASP A CA 1
ATOM 739 C C . ASP A 1 99 ? -0.849 17.453 7.712 1.00 57.59 99 ASP A C 1
ATOM 741 O O . ASP A 1 99 ? -0.022 17.195 8.586 1.00 57.59 99 ASP A O 1
ATOM 745 N N . VAL A 1 100 ? -1.251 16.510 6.855 1.00 56.47 100 VAL A N 1
ATOM 746 C CA . VAL A 1 100 ? -0.797 15.108 6.878 1.00 56.47 100 VAL A CA 1
ATOM 747 C C . VAL A 1 100 ? 0.718 14.988 6.680 1.00 56.47 100 VAL A C 1
ATOM 749 O O . VAL A 1 100 ? 1.340 14.121 7.289 1.00 56.47 100 VAL A O 1
ATOM 752 N N . PHE A 1 101 ? 1.324 15.875 5.882 1.00 54.88 101 PHE A N 1
ATOM 753 C CA . PHE A 1 101 ? 2.747 15.819 5.512 1.00 54.88 101 PHE A CA 1
ATOM 754 C C . PHE A 1 101 ? 3.575 17.006 6.028 1.00 54.88 101 PHE A C 1
ATOM 756 O O . PHE A 1 101 ? 4.786 16.879 6.226 1.00 54.88 101 PHE A O 1
ATOM 763 N N . CYS A 1 102 ? 2.945 18.156 6.273 1.00 47.81 102 CYS A N 1
ATOM 764 C CA . CYS A 1 102 ? 3.609 19.405 6.648 1.00 47.81 102 CYS A CA 1
ATOM 765 C C . CYS A 1 102 ? 3.371 19.814 8.108 1.00 47.81 102 CYS A C 1
ATOM 767 O O . CYS A 1 102 ? 4.063 20.706 8.595 1.00 47.81 102 CYS A O 1
ATOM 769 N N . SER A 1 103 ? 2.471 19.151 8.847 1.00 55.25 103 SER A N 1
ATOM 770 C CA . SER A 1 103 ? 2.277 19.457 10.272 1.00 55.25 103 SER A CA 1
ATOM 771 C C . SER A 1 103 ? 3.499 19.076 11.112 1.00 55.25 103 SER A C 1
ATOM 773 O O . SER A 1 103 ? 4.229 18.136 10.793 1.00 55.25 103 SER A O 1
ATOM 775 N N . SER A 1 104 ? 3.713 19.746 12.243 1.00 47.09 104 SER A N 1
ATOM 776 C CA . SER A 1 104 ? 4.714 19.320 13.239 1.00 47.09 104 SER A CA 1
ATOM 777 C C . SER A 1 104 ? 4.254 18.089 14.046 1.00 47.09 104 SER A C 1
ATOM 779 O O . SER A 1 104 ? 5.030 17.511 14.812 1.00 47.09 104 SER A O 1
ATOM 781 N N . ALA A 1 105 ? 2.998 17.658 13.856 1.00 60.62 105 ALA A N 1
ATOM 782 C CA . ALA A 1 105 ? 2.412 16.497 14.511 1.00 60.62 105 ALA A CA 1
ATOM 783 C C . ALA A 1 105 ? 3.206 15.202 14.249 1.00 60.62 105 ALA A C 1
ATOM 785 O O . ALA A 1 105 ? 3.758 14.974 13.169 1.00 60.62 105 ALA A O 1
ATOM 786 N N . VAL A 1 106 ? 3.216 14.311 15.244 1.00 61.19 106 VAL A N 1
ATOM 787 C CA . VAL A 1 106 ? 3.945 13.028 15.222 1.00 61.19 106 VAL A CA 1
ATOM 788 C C . VAL A 1 106 ? 3.556 12.166 14.009 1.00 61.19 106 VAL A C 1
ATOM 790 O O . VAL A 1 106 ? 4.411 11.504 13.414 1.00 61.19 106 VAL A O 1
ATOM 793 N N . ASN A 1 107 ? 2.296 12.243 13.577 1.00 60.16 107 ASN A N 1
ATOM 794 C CA . ASN A 1 107 ? 1.785 11.520 12.409 1.00 60.16 107 ASN A CA 1
ATOM 795 C C . ASN A 1 107 ? 2.403 12.024 11.091 1.00 60.16 107 ASN A C 1
ATOM 797 O O . ASN A 1 107 ? 2.702 11.214 10.217 1.00 60.16 107 ASN A O 1
ATOM 801 N N . SER A 1 108 ? 2.703 13.321 10.986 1.00 64.38 108 SER A N 1
ATOM 802 C CA . SER A 1 108 ? 3.340 13.927 9.807 1.00 64.38 108 SER A CA 1
ATOM 803 C C . SER A 1 108 ? 4.846 13.660 9.737 1.00 64.38 108 SER A C 1
ATOM 805 O O . SER A 1 108 ? 5.395 13.424 8.659 1.00 64.38 108 SER A O 1
ATOM 807 N N . LYS A 1 109 ? 5.546 13.625 10.881 1.00 68.88 109 LYS A N 1
ATOM 808 C CA . LYS A 1 109 ? 6.951 13.164 10.914 1.00 68.88 109 LYS A CA 1
ATOM 809 C C . LYS A 1 109 ? 7.072 11.720 10.427 1.00 68.88 109 LYS A C 1
ATOM 811 O O . LYS A 1 109 ? 7.997 11.384 9.701 1.00 68.88 109 LYS A O 1
ATOM 816 N N . SER A 1 110 ? 6.103 10.893 10.798 1.00 69.44 110 SER A N 1
ATOM 817 C CA . SER A 1 110 ? 6.056 9.480 10.428 1.00 69.44 110 SER A CA 1
ATOM 818 C C . SER A 1 110 ? 5.776 9.299 8.941 1.00 69.44 110 SER A C 1
ATOM 820 O O . SER A 1 110 ? 6.552 8.631 8.270 1.00 69.44 110 SER A O 1
ATOM 822 N N . ALA A 1 111 ? 4.764 9.986 8.402 1.00 65.25 111 ALA A N 1
ATOM 823 C CA . ALA A 1 111 ? 4.476 9.991 6.968 1.00 65.25 111 ALA A CA 1
ATOM 824 C C . ALA A 1 111 ? 5.699 10.414 6.130 1.00 65.25 111 ALA A C 1
ATOM 826 O O . ALA A 1 111 ? 6.019 9.763 5.141 1.00 65.25 111 ALA A O 1
ATOM 827 N N . ARG A 1 112 ? 6.445 11.442 6.562 1.00 76.44 112 ARG A N 1
ATOM 828 C CA . ARG A 1 112 ? 7.685 11.875 5.891 1.00 76.44 112 ARG A CA 1
ATOM 829 C C . ARG A 1 112 ? 8.782 10.815 5.908 1.00 76.44 112 ARG A C 1
ATOM 831 O O . ARG A 1 112 ? 9.412 10.593 4.881 1.00 76.44 112 ARG A O 1
ATOM 838 N N . VAL A 1 113 ? 9.001 10.153 7.045 1.00 76.75 113 VAL A N 1
ATOM 839 C CA . VAL A 1 113 ? 9.974 9.050 7.137 1.00 76.75 113 VAL A CA 1
ATOM 840 C C . VAL A 1 113 ? 9.571 7.900 6.216 1.00 76.75 113 VAL A C 1
ATOM 842 O O . VAL A 1 113 ? 10.425 7.368 5.514 1.00 76.75 113 VAL A O 1
ATOM 845 N N . LEU A 1 114 ? 8.282 7.555 6.171 1.00 75.38 114 LEU A N 1
ATOM 846 C CA . LEU A 1 114 ? 7.772 6.506 5.290 1.00 75.38 114 LEU A CA 1
ATOM 847 C C . LEU A 1 114 ? 8.013 6.858 3.818 1.00 75.38 114 LEU A C 1
ATOM 849 O O . LEU A 1 114 ? 8.553 6.030 3.098 1.00 75.38 114 LEU A O 1
ATOM 853 N N . VAL A 1 115 ? 7.714 8.092 3.394 1.00 78.69 115 VAL A N 1
ATOM 854 C CA . VAL A 1 115 ? 7.979 8.570 2.022 1.00 78.69 115 VAL A CA 1
ATOM 855 C C . VAL A 1 115 ? 9.474 8.541 1.688 1.00 78.69 115 VAL A C 1
ATOM 857 O O . VAL A 1 115 ? 9.848 8.108 0.602 1.00 78.69 115 VAL A O 1
ATOM 860 N N . ILE A 1 116 ? 10.346 8.935 2.622 1.00 83.31 116 ILE A N 1
ATOM 861 C CA . ILE A 1 116 ? 11.805 8.856 2.432 1.00 83.31 116 ILE A CA 1
ATOM 862 C C . ILE A 1 116 ? 12.264 7.401 2.276 1.00 83.31 116 ILE A C 1
ATOM 864 O O . ILE A 1 116 ? 13.201 7.146 1.525 1.00 83.31 116 ILE A O 1
ATOM 868 N N . LEU A 1 117 ? 11.609 6.448 2.946 1.00 84.62 117 LEU A N 1
ATOM 869 C CA . LEU A 1 117 ? 11.948 5.025 2.882 1.00 84.62 117 LEU A CA 1
ATOM 870 C C . LEU A 1 117 ? 11.501 4.354 1.568 1.00 84.62 117 LEU A C 1
ATOM 872 O O . LEU A 1 117 ? 12.067 3.326 1.195 1.00 84.62 117 LEU A O 1
ATOM 876 N N . VAL A 1 118 ? 10.542 4.936 0.838 1.00 87.50 118 VAL A N 1
ATOM 877 C CA . VAL A 1 118 ? 10.038 4.406 -0.446 1.00 87.50 118 VAL A CA 1
ATOM 878 C C . VAL A 1 118 ? 11.177 4.257 -1.453 1.00 87.50 118 VAL A C 1
ATOM 880 O O . VAL A 1 118 ? 11.437 3.161 -1.936 1.00 87.50 118 VAL A O 1
ATOM 883 N N . VAL A 1 119 ? 11.928 5.325 -1.721 1.00 88.38 119 VAL A N 1
ATOM 884 C CA . VAL A 1 119 ? 12.998 5.304 -2.734 1.00 88.38 119 VAL A CA 1
ATOM 885 C C . VAL A 1 119 ? 14.090 4.254 -2.447 1.00 88.38 119 VAL A C 1
ATOM 887 O O . VAL A 1 119 ? 14.332 3.420 -3.319 1.00 88.38 119 VAL A O 1
ATOM 890 N N . PRO A 1 120 ? 14.744 4.216 -1.266 1.00 90.12 120 PRO A N 1
ATOM 891 C CA . PRO A 1 120 ? 15.786 3.227 -0.996 1.00 90.12 120 PRO A CA 1
ATOM 892 C C . PRO A 1 120 ? 15.243 1.794 -0.935 1.00 90.12 120 PRO A C 1
ATOM 894 O O . PRO A 1 120 ? 15.929 0.883 -1.394 1.00 90.12 120 PRO A O 1
ATOM 897 N N . SER A 1 121 ? 14.025 1.576 -0.419 1.00 89.19 121 SER A N 1
ATOM 898 C CA . SER A 1 121 ? 13.431 0.231 -0.386 1.00 89.19 121 SER A CA 1
ATOM 899 C C . SER A 1 121 ? 13.146 -0.292 -1.793 1.00 89.19 121 SER A C 1
ATOM 901 O O . SER A 1 121 ? 13.538 -1.410 -2.122 1.00 89.19 121 SER A O 1
ATOM 903 N N . HIS A 1 122 ? 12.562 0.529 -2.665 1.00 91.75 122 HIS A N 1
ATOM 904 C CA . HIS A 1 122 ? 12.317 0.148 -4.050 1.00 91.75 122 HIS A CA 1
ATOM 905 C C . HIS A 1 122 ? 13.600 -0.060 -4.850 1.00 91.75 122 HIS A C 1
ATOM 907 O O . HIS A 1 122 ? 13.685 -1.037 -5.584 1.00 91.75 122 HIS A O 1
ATOM 913 N N . LEU A 1 123 ? 14.617 0.791 -4.682 1.00 90.62 123 LEU A N 1
ATOM 914 C CA . LEU A 1 123 ? 15.919 0.582 -5.323 1.00 90.62 123 LEU A CA 1
ATOM 915 C C . LEU A 1 123 ? 16.560 -0.744 -4.895 1.00 90.62 123 LEU A C 1
ATOM 917 O O . LEU A 1 123 ? 17.094 -1.465 -5.736 1.00 90.62 123 LEU A O 1
ATOM 921 N N . PHE A 1 124 ? 16.466 -1.093 -3.609 1.00 91.38 124 PHE A N 1
ATOM 922 C CA . PHE A 1 124 ? 16.934 -2.382 -3.105 1.00 91.38 124 PHE A CA 1
ATOM 923 C C . PHE A 1 124 ? 16.189 -3.554 -3.761 1.00 91.38 124 PHE A C 1
ATOM 925 O O . PHE A 1 124 ? 16.825 -4.486 -4.249 1.00 91.38 124 PHE A O 1
ATOM 932 N N . PHE A 1 125 ? 14.857 -3.503 -3.839 1.00 89.88 125 PHE A N 1
ATOM 933 C CA . PHE A 1 125 ? 14.083 -4.569 -4.479 1.00 89.88 125 PHE A CA 1
ATOM 934 C C . PHE A 1 125 ? 14.331 -4.667 -5.987 1.00 89.88 125 PHE A C 1
ATOM 936 O O . PHE A 1 125 ? 14.493 -5.774 -6.493 1.00 89.88 125 PHE A O 1
ATOM 943 N N . LEU A 1 126 ? 14.435 -3.541 -6.699 1.00 89.12 126 LEU A N 1
ATOM 944 C CA . LEU A 1 126 ? 14.797 -3.524 -8.121 1.00 89.12 126 LEU A CA 1
ATOM 945 C C . LEU A 1 126 ? 16.166 -4.170 -8.360 1.00 89.12 126 LEU A C 1
ATOM 947 O O . LEU A 1 126 ? 16.328 -4.928 -9.314 1.00 89.12 126 LEU A O 1
ATOM 951 N N . TYR A 1 127 ? 17.134 -3.919 -7.475 1.00 87.88 127 TYR A N 1
ATOM 952 C CA . TYR A 1 127 ? 18.443 -4.564 -7.533 1.00 87.88 127 TYR A CA 1
ATOM 953 C C . TYR A 1 127 ? 18.337 -6.089 -7.379 1.00 87.88 127 TYR A C 1
ATOM 955 O O . TYR A 1 127 ? 18.929 -6.825 -8.166 1.00 87.88 127 TYR A O 1
ATOM 963 N N . ILE A 1 128 ? 17.532 -6.582 -6.432 1.00 88.19 128 ILE A N 1
ATOM 964 C CA . ILE A 1 128 ? 17.286 -8.025 -6.277 1.00 88.19 128 ILE A CA 1
ATOM 965 C C . ILE A 1 128 ? 16.604 -8.619 -7.517 1.00 88.19 128 ILE A C 1
ATOM 967 O O . ILE A 1 128 ? 17.041 -9.660 -8.004 1.00 88.19 128 ILE A O 1
ATOM 971 N N . VAL A 1 129 ? 15.582 -7.956 -8.068 1.00 85.81 129 VAL A N 1
ATOM 972 C CA . VAL A 1 129 ? 14.900 -8.409 -9.295 1.00 85.81 129 VAL A CA 1
ATOM 973 C C . VAL A 1 129 ? 15.882 -8.495 -10.463 1.00 85.81 129 VAL A C 1
ATOM 975 O O . VAL A 1 129 ? 15.898 -9.497 -11.179 1.00 85.81 129 VAL A O 1
ATOM 978 N N . HIS A 1 130 ? 16.752 -7.493 -10.618 1.00 84.31 130 HIS A N 1
ATOM 979 C CA . HIS A 1 130 ? 17.782 -7.486 -11.653 1.00 84.31 130 HIS A CA 1
ATOM 980 C C . HIS A 1 130 ? 18.739 -8.684 -11.533 1.00 84.31 130 HIS A C 1
ATOM 982 O O . HIS A 1 130 ? 19.057 -9.313 -12.544 1.00 84.31 130 HIS A O 1
ATOM 988 N N . LEU A 1 131 ? 19.146 -9.040 -10.308 1.00 85.06 131 LEU A N 1
ATOM 989 C CA . LEU A 1 131 ? 19.979 -10.219 -10.053 1.00 85.06 131 LEU A CA 1
ATOM 990 C C . LEU A 1 131 ? 19.244 -11.534 -10.354 1.00 85.06 131 LEU A C 1
ATOM 992 O O . LEU A 1 131 ? 19.839 -12.448 -10.920 1.00 85.06 131 LEU A O 1
ATOM 996 N N . MET A 1 132 ? 17.963 -11.641 -9.987 1.00 82.94 132 MET A N 1
ATOM 997 C CA . MET A 1 132 ? 17.188 -12.880 -10.131 1.00 82.94 132 MET A CA 1
ATOM 998 C C . MET A 1 132 ? 16.780 -13.187 -11.576 1.00 82.94 132 MET A C 1
ATOM 1000 O O . MET A 1 132 ? 16.721 -14.355 -11.948 1.00 82.94 132 MET A O 1
ATOM 1004 N N . GLN A 1 133 ? 16.514 -12.170 -12.400 1.00 75.19 133 GLN A N 1
ATOM 1005 C CA . GLN A 1 133 ? 16.081 -12.357 -13.796 1.00 75.19 133 GLN A CA 1
ATOM 1006 C C . GLN A 1 133 ? 17.230 -12.394 -14.814 1.00 75.19 133 GLN A C 1
ATOM 1008 O O . GLN A 1 133 ? 17.005 -12.420 -16.028 1.00 75.19 133 GLN A O 1
ATOM 1013 N N . GLY A 1 134 ? 18.479 -12.384 -14.341 1.00 61.47 134 GLY A N 1
ATOM 1014 C CA . GLY A 1 134 ? 19.657 -12.512 -15.199 1.00 61.47 134 GLY A CA 1
ATOM 1015 C C . GLY A 1 134 ? 19.758 -11.432 -16.282 1.00 61.47 134 GLY A C 1
ATOM 1016 O O . GLY A 1 134 ? 20.258 -11.715 -17.364 1.00 61.47 134 GLY A O 1
ATOM 1017 N N . GLY A 1 135 ? 19.241 -10.223 -16.030 1.00 58.06 135 GLY A N 1
ATOM 1018 C CA . GLY A 1 135 ? 19.334 -9.091 -16.959 1.00 58.06 135 GLY A CA 1
ATOM 1019 C C . GLY A 1 135 ? 18.410 -9.121 -18.187 1.00 58.06 135 GLY A C 1
ATOM 1020 O O . GLY A 1 135 ? 18.555 -8.251 -19.041 1.00 58.06 135 GLY A O 1
ATOM 1021 N N . HIS A 1 136 ? 17.458 -10.059 -18.289 1.00 57.31 136 HIS A N 1
ATOM 1022 C CA . HIS A 1 136 ? 16.535 -10.140 -19.438 1.00 57.31 136 HIS A CA 1
ATOM 1023 C C . HIS A 1 136 ? 15.436 -9.062 -19.430 1.00 57.31 136 HIS A C 1
ATOM 1025 O O . HIS A 1 136 ? 14.834 -8.786 -20.463 1.00 57.31 136 HIS A O 1
ATOM 1031 N N . THR A 1 137 ? 15.202 -8.398 -18.297 1.00 62.53 137 THR A N 1
ATOM 1032 C CA . THR A 1 137 ? 14.410 -7.162 -18.229 1.00 62.53 137 THR A CA 1
ATOM 1033 C C . THR A 1 137 ? 15.284 -5.951 -18.519 1.00 62.53 137 THR A C 1
ATOM 1035 O O . THR A 1 137 ? 16.242 -5.683 -17.785 1.00 62.53 137 THR A O 1
ATOM 1038 N N . ALA A 1 138 ? 14.919 -5.176 -19.541 1.00 61.66 138 ALA A N 1
ATOM 1039 C CA . ALA A 1 138 ? 15.554 -3.905 -19.867 1.00 61.66 138 ALA A CA 1
ATOM 1040 C C . ALA A 1 138 ? 15.256 -2.853 -18.779 1.00 61.66 138 ALA A C 1
ATOM 1042 O O . ALA A 1 138 ? 14.355 -2.026 -18.907 1.00 61.66 138 ALA A O 1
ATOM 1043 N N . MET A 1 139 ? 16.036 -2.879 -17.694 1.00 73.12 139 MET A N 1
ATOM 1044 C CA . MET A 1 139 ? 16.018 -1.896 -16.603 1.00 73.12 139 MET A CA 1
ATOM 1045 C C . MET A 1 139 ? 16.629 -0.574 -17.079 1.00 73.12 139 MET A C 1
ATOM 1047 O O . MET A 1 139 ? 17.718 -0.172 -16.667 1.00 73.12 139 MET A O 1
ATOM 1051 N N . THR A 1 140 ? 15.960 0.085 -18.022 1.00 85.44 140 THR A N 1
ATOM 1052 C CA . THR A 1 140 ? 16.415 1.374 -18.540 1.00 85.44 140 THR A CA 1
ATOM 1053 C C . THR A 1 140 ? 16.325 2.441 -17.444 1.00 85.44 140 THR A C 1
ATOM 1055 O O . THR A 1 140 ? 15.422 2.390 -16.603 1.00 85.44 140 THR A O 1
ATOM 1058 N N . PRO A 1 141 ? 17.207 3.456 -17.448 1.00 86.00 141 PRO A N 1
ATOM 1059 C CA . PRO A 1 141 ? 17.103 4.572 -16.510 1.00 86.00 141 PRO A CA 1
ATOM 1060 C C . PRO A 1 141 ? 15.727 5.250 -16.549 1.00 86.00 141 PRO A C 1
ATOM 1062 O O . PRO A 1 141 ? 15.192 5.616 -15.505 1.00 86.00 141 PRO A O 1
ATOM 1065 N N . THR A 1 142 ? 15.122 5.356 -17.737 1.00 87.81 142 THR A N 1
ATOM 1066 C CA . THR A 1 142 ? 13.771 5.898 -17.922 1.00 87.81 142 THR A CA 1
ATOM 1067 C C . THR A 1 142 ? 12.727 5.078 -17.170 1.00 87.81 142 THR A C 1
ATOM 1069 O O . THR A 1 142 ? 11.934 5.659 -16.433 1.00 87.81 142 THR A O 1
ATOM 1072 N N . PHE A 1 143 ? 12.768 3.746 -17.296 1.00 88.44 143 PHE A N 1
ATOM 1073 C CA . PHE A 1 143 ? 11.861 2.849 -16.579 1.00 88.44 143 PHE A CA 1
ATOM 1074 C C . PHE A 1 143 ? 12.012 2.984 -15.062 1.00 88.44 143 PHE A C 1
ATOM 1076 O O . PHE A 1 143 ? 11.017 3.111 -14.354 1.00 88.44 143 PHE A O 1
ATOM 1083 N N . ILE A 1 144 ? 13.250 3.019 -14.559 1.00 89.88 144 ILE A N 1
ATOM 1084 C CA . ILE A 1 144 ? 13.521 3.163 -13.121 1.00 89.88 144 ILE A CA 1
ATOM 1085 C C . ILE A 1 144 ? 12.945 4.482 -12.594 1.00 89.88 144 ILE A C 1
ATOM 1087 O O . ILE A 1 144 ? 12.295 4.493 -11.551 1.00 89.88 144 ILE A O 1
ATOM 1091 N N . ILE A 1 145 ? 13.141 5.591 -13.315 1.00 90.75 145 ILE A N 1
ATOM 1092 C CA . ILE A 1 145 ? 12.608 6.898 -12.913 1.00 90.75 145 ILE A CA 1
ATOM 1093 C C . ILE A 1 145 ? 11.075 6.878 -12.913 1.00 90.75 145 ILE A C 1
ATOM 1095 O O . ILE A 1 145 ? 10.473 7.273 -11.915 1.00 90.75 145 ILE A O 1
ATOM 1099 N N . SER A 1 146 ? 10.433 6.382 -13.978 1.00 91.12 146 SER A N 1
ATOM 1100 C CA . SER A 1 146 ? 8.967 6.302 -14.034 1.00 91.12 146 SER A CA 1
ATOM 1101 C C . SER A 1 146 ? 8.394 5.386 -12.952 1.00 91.12 146 SER A C 1
ATOM 1103 O O . SER A 1 146 ? 7.406 5.741 -12.313 1.00 91.12 146 SER A O 1
ATOM 1105 N N . TYR A 1 147 ? 9.047 4.250 -12.698 1.00 91.38 147 TYR A N 1
ATOM 1106 C CA . TYR A 1 147 ? 8.676 3.296 -11.657 1.00 91.38 147 TYR A CA 1
ATOM 1107 C C . TYR A 1 147 ? 8.754 3.931 -10.264 1.00 91.38 147 TYR A C 1
ATOM 1109 O O . TYR A 1 147 ? 7.810 3.839 -9.482 1.00 91.38 147 TYR A O 1
ATOM 1117 N N . LEU A 1 148 ? 9.852 4.628 -9.954 1.00 92.06 148 LEU A N 1
ATOM 1118 C CA . LEU A 1 148 ? 10.014 5.308 -8.668 1.00 92.06 148 LEU A CA 1
ATOM 1119 C C . LEU A 1 148 ? 8.994 6.436 -8.494 1.00 92.06 148 LEU A C 1
ATOM 1121 O O . LEU A 1 148 ? 8.447 6.593 -7.404 1.00 92.06 148 LEU A O 1
ATOM 1125 N N . CYS A 1 149 ? 8.702 7.197 -9.552 1.00 92.19 149 CYS A N 1
ATOM 1126 C CA . CYS A 1 149 ? 7.647 8.208 -9.521 1.00 92.19 149 CYS A CA 1
ATOM 1127 C C . CYS A 1 149 ? 6.276 7.587 -9.228 1.00 92.19 149 CYS A C 1
ATOM 1129 O O . CYS A 1 149 ? 5.560 8.106 -8.373 1.00 92.19 149 CYS A O 1
ATOM 1131 N N . ALA A 1 150 ? 5.932 6.475 -9.884 1.00 92.94 150 ALA A N 1
ATOM 1132 C CA . ALA A 1 150 ? 4.682 5.757 -9.646 1.00 92.94 150 ALA A CA 1
ATOM 1133 C C . ALA A 1 150 ? 4.600 5.219 -8.209 1.00 92.94 150 ALA A C 1
ATOM 1135 O O . ALA A 1 150 ? 3.613 5.468 -7.525 1.00 92.94 150 ALA A O 1
ATOM 1136 N N . ALA A 1 151 ? 5.663 4.585 -7.709 1.00 92.19 151 ALA A N 1
ATOM 1137 C CA . ALA A 1 151 ? 5.719 4.058 -6.346 1.00 92.19 151 ALA A CA 1
ATOM 1138 C C . ALA A 1 151 ? 5.570 5.160 -5.280 1.00 92.19 151 ALA A C 1
ATOM 1140 O O . ALA A 1 151 ? 4.814 5.020 -4.318 1.00 92.19 151 ALA A O 1
ATOM 1141 N N . VAL A 1 152 ? 6.248 6.299 -5.460 1.00 91.00 152 VAL A N 1
ATOM 1142 C CA . VAL A 1 152 ? 6.095 7.453 -4.561 1.00 91.00 152 VAL A CA 1
ATOM 1143 C C . VAL A 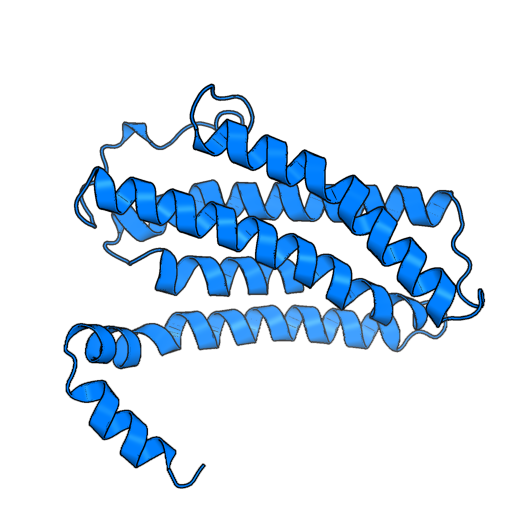1 152 ? 4.675 8.008 -4.633 1.00 91.00 152 VAL A C 1
ATOM 1145 O O . VAL A 1 152 ? 4.075 8.266 -3.590 1.00 91.00 152 VAL A O 1
ATOM 1148 N N . LEU A 1 153 ? 4.116 8.164 -5.836 1.00 91.69 153 LEU A N 1
ATOM 1149 C CA . LEU A 1 153 ? 2.751 8.654 -6.020 1.00 91.69 153 LEU A CA 1
ATOM 1150 C C . LEU A 1 153 ? 1.722 7.730 -5.353 1.00 91.69 153 LEU A C 1
ATOM 1152 O O . LEU A 1 153 ? 0.853 8.218 -4.631 1.00 91.69 153 LEU A O 1
ATOM 1156 N N . GLN A 1 154 ? 1.858 6.416 -5.528 1.00 94.06 154 GLN A N 1
ATOM 1157 C CA . GLN A 1 154 ? 0.999 5.408 -4.908 1.00 94.06 154 GLN A CA 1
ATOM 1158 C C . GLN A 1 154 ? 1.011 5.548 -3.379 1.00 94.06 154 GLN A C 1
ATOM 1160 O O . GLN A 1 154 ? -0.042 5.686 -2.756 1.00 94.06 154 GLN A O 1
ATOM 1165 N N . VAL A 1 155 ? 2.195 5.608 -2.758 1.00 91.38 155 VAL A N 1
ATOM 1166 C CA . VAL A 1 155 ? 2.323 5.765 -1.299 1.00 91.38 155 VAL A CA 1
ATOM 1167 C C . VAL A 1 155 ? 1.741 7.095 -0.816 1.00 91.38 155 VAL A C 1
ATOM 1169 O O . VAL A 1 155 ? 1.094 7.133 0.232 1.00 91.38 155 VAL A O 1
ATOM 1172 N N . LEU A 1 156 ? 1.915 8.186 -1.568 1.00 89.75 156 LEU A N 1
ATOM 1173 C CA . LEU A 1 156 ? 1.314 9.481 -1.234 1.00 89.75 156 LEU A CA 1
ATOM 1174 C C . LEU A 1 156 ? -0.218 9.412 -1.231 1.00 89.75 156 LEU A C 1
ATOM 1176 O O . LEU A 1 156 ? -0.841 9.898 -0.284 1.00 89.75 156 LEU A O 1
ATOM 1180 N N . ILE A 1 157 ? -0.816 8.777 -2.245 1.00 90.94 157 ILE A N 1
ATOM 1181 C CA . ILE A 1 157 ? -2.268 8.572 -2.326 1.00 90.94 157 ILE A CA 1
ATOM 1182 C C . ILE A 1 157 ? -2.743 7.712 -1.149 1.00 90.94 157 ILE A C 1
ATOM 1184 O O . ILE A 1 157 ? -3.697 8.082 -0.467 1.00 90.94 157 ILE A O 1
ATOM 1188 N N . LEU A 1 158 ? -2.056 6.607 -0.854 1.00 91.75 158 LEU A N 1
ATOM 1189 C CA . LEU A 1 158 ? -2.415 5.708 0.245 1.00 91.75 158 LEU A CA 1
ATOM 1190 C C . LEU A 1 158 ? -2.363 6.399 1.611 1.00 91.75 158 LEU A C 1
ATOM 1192 O O . LEU A 1 158 ? -3.316 6.315 2.388 1.00 91.75 158 LEU A O 1
ATOM 1196 N N . LEU A 1 159 ? -1.285 7.130 1.903 1.00 88.50 159 LEU A N 1
ATOM 1197 C CA . LEU A 1 159 ? -1.151 7.896 3.146 1.00 88.50 159 LEU A CA 1
ATOM 1198 C C . LEU A 1 159 ? -2.221 8.989 3.256 1.00 88.50 159 LEU A C 1
ATOM 1200 O O . LEU A 1 159 ? -2.756 9.221 4.344 1.00 88.50 159 LEU A O 1
ATOM 1204 N N . TYR A 1 160 ? -2.570 9.629 2.139 1.00 85.50 160 TYR A N 1
ATOM 1205 C CA . TYR A 1 160 ? -3.659 10.597 2.095 1.00 85.50 160 TYR A CA 1
ATOM 1206 C C . TYR A 1 160 ? -5.006 9.941 2.417 1.00 85.50 160 TYR A C 1
ATOM 1208 O O . TYR A 1 160 ? -5.711 10.403 3.316 1.00 85.50 160 TYR A O 1
ATOM 1216 N N . VAL A 1 161 ? -5.347 8.824 1.772 1.00 90.06 161 VAL A N 1
ATOM 1217 C CA . VAL A 1 161 ? -6.601 8.111 2.055 1.00 90.06 161 VAL A CA 1
ATOM 1218 C C . VAL A 1 161 ? -6.644 7.623 3.503 1.00 90.06 161 VAL A C 1
ATOM 1220 O O . VAL A 1 161 ? -7.669 7.789 4.164 1.00 90.06 161 VAL A O 1
ATOM 1223 N N . ALA A 1 162 ? -5.535 7.116 4.048 1.00 89.56 162 ALA A N 1
ATOM 1224 C CA . ALA A 1 162 ? -5.450 6.712 5.452 1.00 89.56 162 ALA A CA 1
ATOM 1225 C C . ALA A 1 162 ? -5.750 7.877 6.404 1.00 89.56 162 ALA A C 1
ATOM 1227 O O . ALA A 1 162 ? -6.494 7.715 7.375 1.00 89.56 162 ALA A O 1
ATOM 1228 N N . SER A 1 163 ? -5.230 9.068 6.089 1.00 84.88 163 SER A N 1
ATOM 1229 C CA . SER A 1 163 ? -5.428 10.265 6.905 1.00 84.88 163 SER A CA 1
ATOM 1230 C C . SER A 1 163 ? -6.891 10.705 7.013 1.00 84.88 163 SER A C 1
ATOM 1232 O O . SER A 1 163 ? -7.295 11.246 8.040 1.00 84.88 163 SER A O 1
ATOM 1234 N N . LEU A 1 164 ? -7.690 10.439 5.976 1.00 84.81 164 LEU A N 1
ATOM 1235 C CA . LEU A 1 164 ? -9.118 10.740 5.942 1.00 84.81 164 LEU A CA 1
ATOM 1236 C C . LEU A 1 164 ? -9.949 9.603 6.532 1.00 84.81 164 LEU A C 1
ATOM 1238 O O . LEU A 1 164 ? -10.885 9.833 7.301 1.00 84.81 164 LEU A O 1
ATOM 1242 N N . MET A 1 165 ? -9.608 8.368 6.170 1.00 87.56 165 MET A N 1
ATOM 1243 C CA . MET A 1 165 ? -10.414 7.199 6.483 1.00 87.56 165 MET A CA 1
ATOM 1244 C C . MET A 1 165 ? -10.339 6.819 7.961 1.00 87.56 165 MET A C 1
ATOM 1246 O O . MET A 1 165 ? -11.369 6.482 8.538 1.00 87.56 165 MET A O 1
ATOM 1250 N N . VAL A 1 166 ? -9.166 6.908 8.599 1.00 88.44 166 VAL A N 1
ATOM 1251 C CA . VAL A 1 166 ? -9.014 6.538 10.016 1.00 88.44 166 VAL A CA 1
ATOM 1252 C C . VAL A 1 166 ? -9.876 7.425 10.935 1.00 88.44 166 VAL A C 1
ATOM 1254 O O . VAL A 1 166 ? -10.693 6.875 11.678 1.00 88.44 166 VAL A O 1
ATOM 1257 N N . PRO A 1 167 ? -9.822 8.773 10.861 1.00 83.56 167 PRO A N 1
ATOM 1258 C CA . PRO A 1 167 ? -10.719 9.630 11.641 1.00 83.56 167 PRO A CA 1
ATOM 1259 C C . PRO A 1 167 ? -12.197 9.455 11.273 1.00 83.56 167 PRO A C 1
ATOM 1261 O O . PRO A 1 167 ? -13.068 9.583 12.132 1.00 83.56 167 PRO A O 1
ATOM 1264 N N . TRP A 1 168 ? -12.502 9.176 10.002 1.00 84.44 168 TRP A N 1
ATOM 1265 C CA . TRP A 1 168 ? -13.877 8.953 9.555 1.00 84.44 168 TRP A CA 1
ATOM 1266 C C . TRP A 1 168 ? -14.480 7.670 10.138 1.00 84.44 168 TRP A C 1
ATOM 1268 O O . TRP A 1 168 ? -15.611 7.702 10.623 1.00 84.44 168 TRP A O 1
ATOM 1278 N N . LEU A 1 169 ? -13.725 6.566 10.148 1.00 88.06 169 LEU A N 1
ATOM 1279 C CA . LEU A 1 169 ? -14.124 5.311 10.792 1.00 88.06 169 LEU A CA 1
ATOM 1280 C C . LEU A 1 169 ? -14.319 5.520 12.295 1.00 88.06 169 LEU A C 1
ATOM 1282 O O . LEU A 1 169 ? -15.355 5.138 12.841 1.00 88.06 169 LEU A O 1
ATOM 1286 N N . TRP A 1 170 ? -13.388 6.240 12.926 1.00 86.62 170 TRP A N 1
ATOM 1287 C CA . TRP A 1 170 ? -13.458 6.563 14.347 1.00 86.62 170 TRP A CA 1
ATOM 1288 C C . TRP A 1 170 ? -14.729 7.327 14.729 1.00 86.62 170 TRP A C 1
ATOM 1290 O O . TRP A 1 170 ? -15.396 6.981 15.703 1.00 86.62 170 TRP A O 1
ATOM 1300 N N . ARG A 1 171 ? -15.120 8.334 13.933 1.00 82.88 171 ARG A N 1
ATOM 1301 C CA . ARG A 1 171 ? -16.375 9.090 14.126 1.00 82.88 171 ARG A CA 1
ATOM 1302 C C . ARG A 1 171 ? -17.621 8.218 14.036 1.00 82.88 171 ARG A C 1
ATOM 1304 O O . ARG A 1 171 ? -18.642 8.554 14.621 1.00 82.88 171 ARG A O 1
ATOM 1311 N N . ARG A 1 172 ? -17.555 7.114 13.293 1.00 83.06 172 ARG A N 1
ATOM 1312 C CA . ARG A 1 172 ? -18.650 6.143 13.174 1.00 83.06 172 ARG A CA 1
ATOM 1313 C C . ARG A 1 172 ? -18.630 5.082 14.276 1.00 83.06 172 ARG A C 1
ATOM 1315 O O . ARG A 1 172 ? -19.432 4.156 14.218 1.00 83.06 172 ARG A O 1
ATOM 1322 N N . GLY A 1 173 ? -17.722 5.193 15.248 1.00 83.00 173 GLY A N 1
ATOM 1323 C CA . GLY A 1 173 ? -17.531 4.185 16.290 1.00 83.00 173 GLY A CA 1
ATOM 1324 C C . GLY A 1 173 ? -16.978 2.862 15.754 1.00 83.00 173 GLY A C 1
ATOM 1325 O O . GLY A 1 173 ? -17.100 1.837 16.419 1.00 83.00 173 GLY A O 1
ATOM 1326 N N . LEU A 1 174 ? -16.406 2.865 14.544 1.00 84.12 174 LEU A N 1
ATOM 1327 C CA . LEU A 1 174 ? -15.765 1.698 13.953 1.00 84.12 174 LEU A CA 1
ATOM 1328 C C . LEU A 1 174 ? -14.281 1.727 14.291 1.00 84.12 174 LEU A C 1
ATOM 1330 O O . LEU A 1 174 ? -13.622 2.747 14.094 1.00 84.12 174 LEU A O 1
ATOM 1334 N N . ASP A 1 175 ? -13.770 0.594 14.759 1.00 84.50 175 ASP A N 1
ATOM 1335 C CA . ASP A 1 175 ? -12.350 0.405 15.042 1.00 84.50 175 ASP A CA 1
ATOM 1336 C C . ASP A 1 175 ? -11.538 0.484 13.733 1.00 84.50 175 ASP A C 1
ATOM 1338 O O . ASP A 1 175 ? -11.673 -0.397 12.875 1.00 84.50 175 ASP A O 1
ATOM 1342 N N . PRO A 1 176 ? -10.704 1.519 13.536 1.00 85.19 176 PRO A N 1
ATOM 1343 C CA . PRO A 1 176 ? -9.943 1.674 12.312 1.00 85.19 176 PRO A CA 1
ATOM 1344 C C . PRO A 1 176 ? -8.992 0.509 12.051 1.00 85.19 176 PRO A C 1
ATOM 1346 O O . PRO A 1 176 ? -8.762 0.211 10.884 1.00 85.19 176 PRO A O 1
ATOM 1349 N N . ASP A 1 177 ? -8.485 -0.200 13.059 1.00 83.56 177 ASP A N 1
ATOM 1350 C CA . ASP A 1 177 ? -7.557 -1.314 12.827 1.00 83.56 177 ASP A CA 1
ATOM 1351 C C . ASP A 1 177 ? -8.239 -2.487 12.106 1.00 83.56 177 ASP A C 1
ATOM 1353 O O . ASP A 1 177 ? -7.635 -3.139 11.255 1.00 83.56 177 ASP A O 1
ATOM 1357 N N . ASN A 1 178 ? -9.536 -2.695 12.353 1.00 85.31 178 ASN A N 1
ATOM 1358 C CA . ASN A 1 178 ? -10.310 -3.768 11.723 1.00 85.31 178 ASN A CA 1
ATOM 1359 C C . ASN A 1 178 ? -10.793 -3.430 10.302 1.00 85.31 178 ASN A C 1
ATOM 1361 O O . ASN A 1 178 ? -11.063 -4.335 9.513 1.00 85.31 178 ASN A O 1
ATOM 1365 N N . PHE A 1 179 ? -10.948 -2.143 9.979 1.00 88.19 179 PHE A N 1
ATOM 1366 C CA . PHE A 1 179 ? -11.566 -1.701 8.722 1.00 88.19 179 PHE A CA 1
ATOM 1367 C C . PHE A 1 179 ? -10.587 -0.984 7.789 1.00 88.19 179 PHE A C 1
ATOM 1369 O O . PHE A 1 179 ? -10.616 -1.213 6.585 1.00 88.19 179 PHE A O 1
ATOM 1376 N N . SER A 1 180 ? -9.716 -0.120 8.316 1.00 88.88 180 SER A N 1
ATOM 1377 C CA . SER A 1 180 ? -8.856 0.735 7.492 1.00 88.88 180 SER A CA 1
ATOM 1378 C C . SER A 1 180 ? -7.756 -0.046 6.782 1.00 88.88 180 SER A C 1
ATOM 1380 O O . SER A 1 180 ? -7.539 0.176 5.596 1.00 88.88 180 SER A O 1
ATOM 1382 N N . ILE A 1 181 ? -7.097 -0.981 7.471 1.00 90.81 181 ILE A N 1
ATOM 1383 C CA . ILE A 1 181 ? -5.956 -1.717 6.918 1.00 90.81 181 ILE A CA 1
ATOM 1384 C C . ILE A 1 181 ? -6.378 -2.551 5.695 1.00 90.81 181 ILE A C 1
ATOM 1386 O O . ILE A 1 181 ? -5.790 -2.335 4.636 1.00 90.81 181 ILE A O 1
ATOM 1390 N N . PRO A 1 182 ? -7.429 -3.403 5.754 1.00 92.00 182 PRO A N 1
ATOM 1391 C CA . PRO A 1 182 ? -7.876 -4.154 4.579 1.00 92.00 182 PRO A CA 1
ATOM 1392 C C . PRO A 1 182 ? -8.219 -3.260 3.383 1.00 92.00 182 PRO A C 1
ATOM 1394 O O . PRO A 1 182 ? -7.858 -3.578 2.253 1.00 92.00 182 PRO A O 1
ATOM 1397 N N . TYR A 1 183 ? -8.884 -2.124 3.618 1.00 92.56 183 TYR A N 1
ATOM 1398 C CA . TYR A 1 183 ? -9.249 -1.194 2.547 1.00 92.56 183 TYR A CA 1
ATOM 1399 C C . TYR A 1 183 ? -8.045 -0.484 1.937 1.00 92.56 183 TYR A C 1
ATOM 1401 O O . TYR A 1 183 ? -7.998 -0.323 0.723 1.00 92.56 183 TYR A O 1
ATOM 1409 N N . LEU A 1 184 ? -7.074 -0.067 2.752 1.00 93.38 184 LEU A N 1
ATOM 1410 C CA . LEU A 1 184 ? -5.873 0.611 2.263 1.00 93.38 184 LEU A CA 1
ATOM 1411 C C . LEU A 1 184 ? -4.974 -0.342 1.486 1.00 93.38 184 LEU A C 1
ATOM 1413 O O . LEU A 1 184 ? -4.451 0.046 0.449 1.00 93.38 184 LEU A O 1
ATOM 1417 N N . THR A 1 185 ? -4.823 -1.584 1.947 1.00 92.94 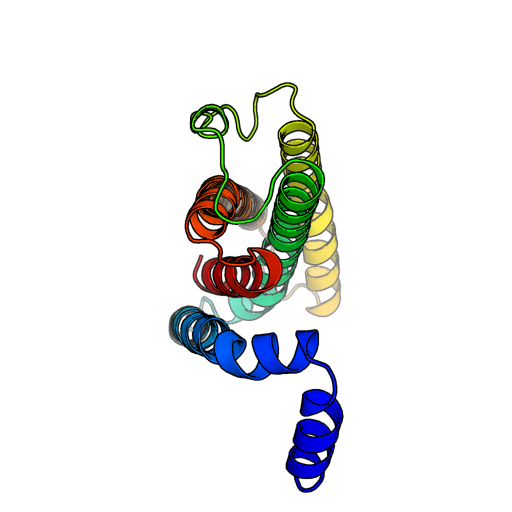185 THR A N 1
ATOM 1418 C CA . THR A 1 185 ? -4.064 -2.600 1.211 1.00 92.94 185 THR A CA 1
ATOM 1419 C C . THR A 1 185 ? -4.743 -2.936 -0.112 1.00 92.94 185 THR A C 1
ATOM 1421 O O . THR A 1 185 ? -4.083 -2.908 -1.141 1.00 92.94 185 THR A O 1
ATOM 1424 N N . ALA A 1 186 ? -6.062 -3.150 -0.119 1.00 93.50 186 ALA A N 1
ATOM 1425 C CA . ALA A 1 186 ? -6.788 -3.427 -1.357 1.00 93.50 186 ALA A CA 1
ATOM 1426 C C . ALA A 1 186 ? -6.792 -2.240 -2.331 1.00 93.50 186 ALA A C 1
ATOM 1428 O O . ALA A 1 186 ? -6.727 -2.433 -3.539 1.00 93.50 186 ALA A O 1
ATOM 1429 N N . LEU A 1 187 ? -6.846 -1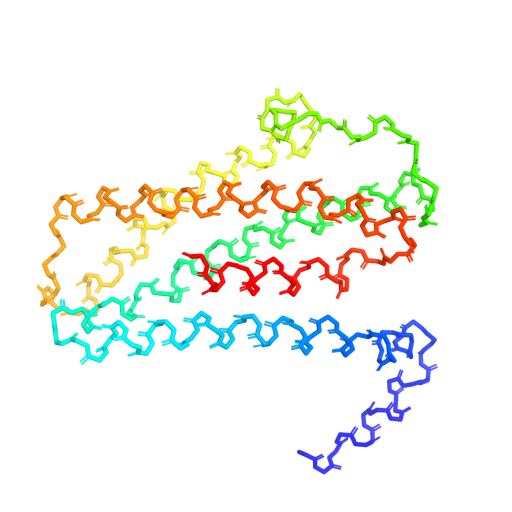.006 -1.820 1.00 94.00 187 LEU A N 1
ATOM 1430 C CA . LEU A 1 187 ? -6.656 0.184 -2.644 1.00 94.00 187 LEU A CA 1
ATOM 1431 C C . LEU A 1 187 ? -5.234 0.238 -3.212 1.00 94.00 187 LEU A C 1
ATOM 1433 O O . LEU A 1 187 ? -5.064 0.619 -4.360 1.00 94.00 187 LEU A O 1
ATOM 1437 N N . GLY A 1 188 ? -4.230 -0.160 -2.429 1.00 92.75 188 GLY A N 1
ATOM 1438 C CA . GLY A 1 188 ? -2.851 -0.286 -2.894 1.00 92.75 188 GLY A CA 1
ATOM 1439 C C . GLY A 1 188 ? -2.704 -1.318 -4.004 1.00 92.75 188 GLY A C 1
ATOM 1440 O O . GLY A 1 188 ? -1.955 -1.070 -4.932 1.00 92.75 188 GLY A O 1
ATOM 1441 N N . ASP A 1 189 ? -3.459 -2.418 -3.950 1.00 92.75 189 ASP A N 1
ATOM 1442 C CA . ASP A 1 189 ? -3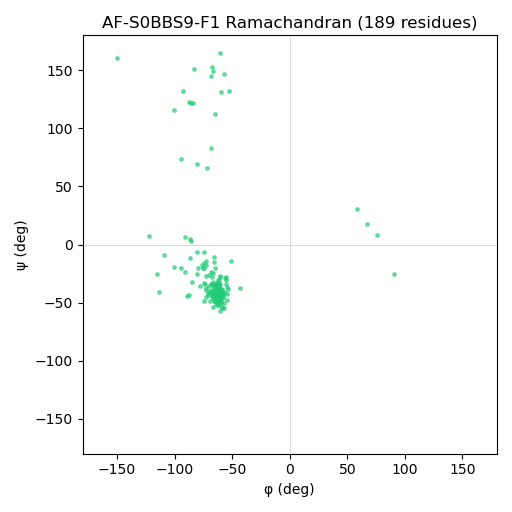.480 -3.411 -5.028 1.00 92.75 189 ASP A CA 1
ATOM 1443 C C . ASP A 1 189 ? -4.103 -2.895 -6.330 1.00 92.75 189 ASP A C 1
ATOM 1445 O O . ASP A 1 189 ? -3.791 -3.404 -7.405 1.00 92.75 189 ASP A O 1
ATOM 1449 N N . LEU A 1 190 ? -5.017 -1.928 -6.230 1.00 91.56 190 LEU A N 1
ATOM 1450 C CA . LEU A 1 190 ? -5.705 -1.335 -7.374 1.00 91.56 190 LEU A CA 1
ATOM 1451 C C . LEU A 1 190 ? -4.908 -0.194 -8.029 1.00 91.56 190 LEU A C 1
ATOM 1453 O O . LEU A 1 190 ? -5.067 0.030 -9.228 1.00 91.56 190 LEU A O 1
ATOM 1457 N N . LEU A 1 191 ? -4.137 0.554 -7.232 1.00 88.94 191 LEU A N 1
ATOM 1458 C CA . LEU A 1 191 ? -3.337 1.714 -7.649 1.00 88.94 191 LEU A CA 1
ATOM 1459 C C . LEU A 1 191 ? -2.002 1.298 -8.269 1.00 88.94 191 LEU A C 1
ATOM 1461 O O . LEU A 1 191 ? -1.713 1.812 -9.372 1.00 88.94 191 LEU A O 1
#

Foldseek 3Di:
DVCVVVVVVVQCVDPVSVVCVVPLVVLQVVLVVLLVLLVVVVVVQCVDVVRVVVVLCLCVLLVLLLVLLLVLLVVLLVVCVVPHAQQDDDPPLPDPLCCCQPPPDPNNVSLVVSLVVQLVSSVVVVVVVCVVVVNPDPPDPVVSVVSSVVSSVLNSVLSSCSSVVSVVCSNVSHRSNSRVSSNSSSSSSND

Secondary structure (DSSP, 8-state):
-TTHHHHHHHHTTSHHHHHHHHHTHHHHHHHHHHHHHHHHHHHHHHTSTTTGGGGGTHHHHHHHHHHHHHHHHHHHHHHHHHH--TT---GGG---TTHHHHSSSHHHHHHHHHHHHHHHHHHHHHHHHHHHTTT-S---HHHHHHHHHHHHHHHHHHHHHHHHHHHHHHHTT--HHHHHHHHHHHHHHH-

Sequence (191 aa):
LLLIPAWIVIARRSPATRQVLQSGWYPVILAMSISSIGGLILDMTVSDPDYEGMAVFTPVINGAGGNLVAVQASRMSTFLHYWSAPGDLPLKLTGNCLDVFCSSAVNSKSARVLVILVVPSHLFFLYIVHLMQGGHTAMTPTFIISYLCAAVLQVLILLYVASLMVPWLWRRGLDPDNFSIPYLTALGDLL